Protein 8UVZ (pdb70)

Nearest PDB structures (foldseek):
  8uvz-assembly1_A  TM=1.006E+00  e=2.703E-36  Bacillus subtilis
  3jw3-assembly2_B  TM=9.598E-01  e=7.965E-25  Bacillus anthracis
  3jwc-assembly1_A  TM=9.618E-01  e=2.616E-24  Bacillus anthracis
  3e0b-assembly1_A  TM=9.623E-01  e=2.965E-24  Bacillus anthracis
  2zza-assembly2_B  TM=9.474E-01  e=9.384E-22  Moritella profunda

Solvent-accessible surface area: 8694 Å² total; per-residue (Å²): 48,8,0,0,6,11,18,4,0,55,66,57,3,20,8,74,112,74,97,98,18,24,130,3,41,49,11,84,59,30,37,121,147,37,0,49,67,46,26,0,0,0,8,94,108,22,19,83,56,66,41,188,50,41,81,128,26,98,7,0,0,22,14,119,21,73,101,74,112,22,150,55,22,54,24,15,88,49,43,153,51,0,56,98,73,3,83,46,123,136,20,8,2,0,13,0,17,19,138,10,10,67,73,2,33,90,109,0,56,64,0,26,1,1,47,0,92,84,112,35,141,33,66,117,86,2,21,156,21,84,76,75,83,18,113,99,75,54,65,121,112,4,80,123,65,174,158,7,65,55,64,0,32,22,8,27,15,53,92,162

InterPro domains:
  IPR001796 Dihydrofolate reductase domain [PF00186] (1-159)
  IPR001796 Dihydrofolate reductase domain [PS51330] (1-159)
  IPR001796 Dihydrofolate reductase domain [cd00209] (2-158)
  IPR012259 Dihydrofolate reductase [PIRSF000194] (2-161)
  IPR012259 Dihydrofolate reductase [PTHR48069] (2-160)
  IPR017925 Dihydrofolate reductase conserved site [PS00075] (13-35)
  IPR024072 Dihydrofolate reductase-like domain superfamily [G3DSA:3.40.430.10] (1-166)
  IPR024072 Dihydrofolate reductase-like domain superfamily [SSF53597] (1-160)

B-factor: mean 13.43, std 6.51, range [5.25, 53.99]

Sequence (160 aa):
MIISFIFAMDANNRRLIGKKDDNNDDLPWHHLPNDLAYFKKITSSGGHHSSIIIMGRKTFFESIGRRPLPPNNRRKKNIVVTSAPDSEEFFQQGCTVVSSSLKKDVLDICCSSGPEECCFFVIGGGAAQQLLYYTTDDLLFFPYYADRRLYYMTKIHHHEFEEGDRHFPEEFFDDEESSNNWWKLVSSEQGTTKDEKNPPYDDYYEEFLMMYYEEKKKK

Structure (mmCIF, N/CA/C/O backbone):
data_8UVZ
#
_entry.id   8UVZ
#
_cell.length_a   88.450
_cell.length_b   88.450
_cell.length_c   37.265
_cell.angle_alpha   90.000
_cell.angle_beta   90.000
_cell.angle_gamma   120.000
#
_symmetry.space_group_name_H-M   'P 61'
#
loop_
_entity.id
_entity.type
_entity.pdbx_description
1 polymer 'Dihydrofolate reductase'
2 non-polymer 'FOLIC ACID'
3 non-polymer 'NADP NICOTINAMIDE-ADENINE-DINUCLEOTIDE PHOSPHATE'
4 non-polymer 'PENTAETHYLENE GLYCOL'
5 water water
#
loop_
_atom_site.group_PDB
_atom_site.id
_atom_site.type_symbol
_atom_site.label_atom_id
_atom_site.label_alt_id
_atom_site.label_comp_id
_atom_site.label_asym_id
_atom_site.label_entity_id
_atom_site.label_seq_id
_atom_site.pdbx_PDB_ins_code
_atom_site.Cartn_x
_atom_site.Cartn_y
_atom_site.Cartn_z
_atom_site.occupancy
_atom_site.B_iso_or_equiv
_atom_site.auth_seq_id
_atom_site.auth_comp_id
_atom_site.auth_asym_id
_atom_site.auth_atom_id
_atom_site.pdbx_PDB_model_num
ATOM 1 N N . MET A 1 1 ? 16.46438 -7.25433 -5.55064 1.000 11.55436 1 MET A N 1
ATOM 2 C CA . MET A 1 1 ? 16.97012 -7.57734 -4.18741 1.000 11.14644 1 MET A CA 1
ATOM 3 C C . MET A 1 1 ? 18.29210 -6.83503 -4.06227 1.000 10.62796 1 MET A C 1
ATOM 4 O O . MET A 1 1 ? 19.04391 -6.76208 -5.05030 1.000 11.49645 1 MET A O 1
ATOM 20 N N A ILE A 1 2 ? 18.55493 -6.29928 -2.86862 0.245 10.60161 2 ILE A N 1
ATOM 21 N N B ILE A 1 2 ? 18.56624 -6.30581 -2.86647 0.755 11.05166 2 ILE A N 1
ATOM 22 C CA A ILE A 1 2 ? 19.76810 -5.54629 -2.56230 0.245 10.77006 2 ILE A CA 1
ATOM 23 C CA B ILE A 1 2 ? 19.79976 -5.57347 -2.58958 0.755 11.46226 2 ILE A CA 1
ATOM 24 C C A ILE A 1 2 ? 20.52354 -6.30093 -1.47828 0.245 9.98838 2 ILE A C 1
ATOM 25 C C B ILE A 1 2 ? 20.55284 -6.25473 -1.46851 0.755 10.88586 2 ILE A C 1
ATOM 26 O O A ILE A 1 2 ? 19.98717 -6.53199 -0.38593 0.245 9.77256 2 ILE A O 1
ATOM 27 O O B ILE A 1 2 ? 20.06380 -6.35799 -0.33624 0.755 11.63331 2 ILE A O 1
ATOM 58 N N . SER A 1 3 ? 21.76653 -6.677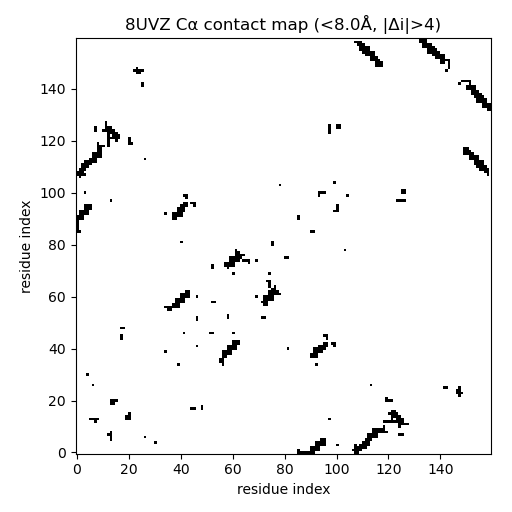29 -1.77220 1.000 9.40411 3 SER A N 1
ATOM 59 C CA . SER A 1 3 ? 22.66833 -7.22458 -0.78901 1.000 8.78297 3 SER A CA 1
ATOM 60 C C . SER A 1 3 ? 23.85771 -6.29028 -0.66917 1.000 8.21978 3 SER A C 1
ATOM 61 O O . SER A 1 3 ? 24.36686 -5.81624 -1.67343 1.000 11.12532 3 SER A O 1
ATOM 70 N N . PHE A 1 4 ? 24.28882 -6.04107 0.55250 1.000 7.31176 4 PHE A N 1
ATOM 71 C CA . PHE A 1 4 ? 25.54519 -5.31842 0.76841 1.000 7.00382 4 PHE A CA 1
ATOM 72 C C . PHE A 1 4 ? 26.67608 -6.30607 0.94704 1.000 6.81432 4 PHE A C 1
ATOM 73 O O . PHE A 1 4 ? 26.49521 -7.34180 1.58723 1.000 7.60652 4 PHE A O 1
ATOM 90 N N . ILE A 1 5 ? 27.86243 -5.95318 0.45875 1.000 6.42217 5 ILE A N 1
ATOM 91 C CA . ILE A 1 5 ? 29.08345 -6.66563 0.81578 1.000 6.46954 5 ILE A CA 1
ATOM 92 C C . ILE A 1 5 ? 30.10350 -5.61231 1.20013 1.000 6.47218 5 ILE A C 1
ATOM 93 O O . ILE A 1 5 ? 30.17907 -4.55420 0.55846 1.000 7.28279 5 ILE A O 1
ATOM 109 N N . PHE A 1 6 ? 30.84224 -5.88227 2.26823 1.000 6.22741 6 PHE A N 1
ATOM 110 C CA . PHE A 1 6 ? 31.78416 -4.93175 2.83515 1.000 6.46164 6 PHE A CA 1
ATOM 111 C C . PHE A 1 6 ? 32.66710 -5.66383 3.82334 1.000 6.25899 6 PHE A C 1
ATOM 112 O O . PHE A 1 6 ? 32.29520 -6.70947 4.35911 1.000 6.76168 6 PHE A O 1
ATOM 129 N N . ALA A 1 7 ? 33.83198 -5.06593 4.08437 1.000 6.39058 7 ALA A N 1
ATOM 130 C CA . ALA A 1 7 ? 34.72426 -5.47068 5.14594 1.000 6.53534 7 ALA A CA 1
ATOM 131 C C . ALA A 1 7 ? 34.92622 -4.28606 6.06618 1.000 6.09056 7 ALA A C 1
ATOM 132 O O . ALA A 1 7 ? 35.21628 -3.18001 5.59558 1.000 6.82484 7 ALA A O 1
ATOM 139 N N . MET A 1 8 ? 34.77426 -4.48939 7.37112 1.000 6.46428 8 MET A N 1
ATOM 140 C CA . MET A 1 8 ? 34.95764 -3.39494 8.31345 1.000 6.51955 8 MET A CA 1
ATOM 141 C C . MET A 1 8 ? 35.72228 -3.89218 9.52597 1.000 6.63009 8 MET A C 1
ATOM 142 O O . MET A 1 8 ? 35.69296 -5.07563 9.86295 1.000 7.26437 8 MET A O 1
ATOM 156 N N . ASP A 1 9 ? 36.37988 -2.95467 10.18872 1.000 6.38796 9 ASP A N 1
ATOM 157 C CA . ASP A 1 9 ? 37.10248 -3.26156 11.40609 1.000 6.90381 9 ASP A CA 1
ATOM 158 C C . ASP A 1 9 ? 36.21515 -3.12352 12.63052 1.000 7.50915 9 ASP A C 1
ATOM 159 O O . ASP A 1 9 ? 34.99358 -2.96104 12.54176 1.000 8.00656 9 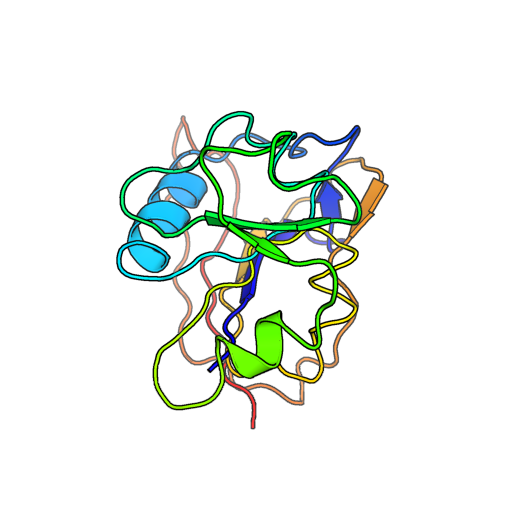ASP A O 1
ATOM 168 N N . ALA A 1 10 ? 36.81323 -3.22083 13.81582 1.000 8.24871 10 ALA A N 1
ATOM 169 C CA . ALA A 1 10 ? 36.04818 -3.22631 15.07236 1.000 9.49097 10 ALA A CA 1
ATOM 170 C C . ALA A 1 10 ? 35.36237 -1.90528 15.34199 1.000 9.84627 10 ALA A C 1
ATOM 171 O O . ALA A 1 10 ? 34.40892 -1.85764 16.13141 1.000 11.38327 10 ALA A O 1
ATOM 178 N N A ASN A 1 11 ? 35.86329 -0.82362 14.77000 0.562 9.57781 11 ASN A N 1
ATOM 179 N N B ASN A 1 11 ? 35.77006 -0.84622 14.63060 0.438 10.38843 11 ASN A N 1
ATOM 180 C CA A ASN A 1 11 ? 35.25806 0.48820 14.87530 0.562 10.26210 11 ASN A CA 1
ATOM 181 C CA B ASN A 1 11 ? 35.15712 0.47489 14.67745 0.438 10.32263 11 ASN A CA 1
ATOM 182 C C A ASN A 1 11 ? 34.50117 0.86358 13.60946 0.562 9.55938 11 ASN A C 1
ATOM 183 C C B ASN A 1 11 ? 34.22345 0.75150 13.50581 0.438 9.29620 11 ASN A C 1
ATOM 184 O O A ASN A 1 11 ? 34.29094 2.05357 13.34772 0.562 10.15419 11 ASN A O 1
ATOM 185 O O B ASN A 1 11 ? 33.77468 1.89938 13.32851 0.438 9.62518 11 ASN A O 1
ATOM 206 N N A ARG A 1 12 ? 34.07676 -0.13743 12.83380 0.562 8.33030 12 ARG A N 1
ATOM 207 N N B ARG A 1 12 ? 33.92603 -0.25882 12.69698 0.438 8.88300 12 ARG A N 1
ATOM 208 C CA A ARG A 1 12 ? 33.26133 0.05552 11.63763 0.562 8.19871 12 ARG A CA 1
ATOM 209 C CA B ARG A 1 12 ? 33.19737 -0.09428 11.44638 0.438 8.87246 12 ARG A CA 1
ATOM 210 C C A ARG A 1 12 ? 34.01205 0.75188 10.50981 0.562 7.72233 12 ARG A C 1
ATOM 211 C C B ARG A 1 12 ? 34.02370 0.64706 10.39597 0.438 7.75391 12 ARG A C 1
ATOM 212 O O A ARG A 1 12 ? 33.39624 1.23027 9.54790 0.562 7.69337 12 ARG A O 1
ATOM 213 O O B ARG A 1 12 ? 33.46255 1.08757 9.37694 0.438 8.03552 12 ARG A O 1
ATOM 254 N N . LEU A 1 13 ? 35.34107 0.78732 10.59216 1.000 7.27490 13 LEU A N 1
ATOM 255 C CA . LEU A 1 13 ? 36.12298 1.47553 9.57356 1.000 6.95645 13 LEU A CA 1
ATOM 256 C C . LEU A 1 13 ? 36.13091 0.67929 8.27950 1.000 6.71168 13 LEU A C 1
ATOM 257 O O . LEU A 1 13 ? 36.35661 -0.53839 8.29335 1.000 6.69062 13 LEU A O 1
ATOM 274 N N . ILE A 1 14 ? 35.95521 1.38959 7.16845 1.000 6.32478 14 ILE A N 1
ATOM 275 C CA . ILE A 1 14 ? 36.04067 0.80616 5.83896 1.000 6.15898 14 ILE A CA 1
ATOM 276 C C . ILE A 1 14 ? 37.07107 1.46647 4.94787 1.000 5.96949 14 ILE A C 1
ATOM 277 O O . ILE A 1 14 ? 37.42414 0.86881 3.92778 1.000 6.59060 14 ILE A O 1
ATOM 293 N N . GLY A 1 15 ? 37.54327 2.68117 5.24029 1.000 6.45374 15 GLY A N 1
ATOM 294 C CA . GLY A 1 15 ? 38.39050 3.37352 4.29757 1.000 6.59323 15 GLY A CA 1
ATOM 295 C C . GLY A 1 15 ? 39.25395 4.42585 4.95356 1.000 6.30638 15 GLY A C 1
ATOM 296 O O . GLY A 1 15 ? 38.95552 4.91206 6.04173 1.000 6.65640 15 GLY A O 1
ATOM 300 N N A LYS A 1 16 ? 40.31202 4.78682 4.22886 0.460 6.72747 16 LYS A N 1
ATOM 301 N N B LYS A 1 16 ? 40.32822 4.78395 4.25316 0.540 6.48797 16 LYS A N 1
ATOM 302 C CA A LYS A 1 16 ? 41.25410 5.83323 4.59370 0.460 7.64864 16 LYS A CA 1
ATOM 303 C CA B LYS A 1 16 ? 41.21731 5.87136 4.64468 0.540 7.06171 16 LYS A CA 1
ATOM 304 C C A LYS A 1 16 ? 41.80559 6.39506 3.28647 0.460 8.86721 16 LYS A C 1
ATOM 305 C C B LYS A 1 16 ? 41.83744 6.45218 3.37872 0.540 6.80643 16 LYS A C 1
ATOM 306 O O A LYS A 1 16 ? 42.23878 5.63043 2.41905 0.460 9.34619 16 LYS A O 1
ATOM 307 O O B LYS A 1 16 ? 42.43480 5.72563 2.57748 0.540 6.77484 16 LYS A O 1
ATOM 344 N N A ASP A 1 17 ? 41.80470 7.72165 3.14376 0.460 10.15683 17 ASP A N 1
ATOM 345 N N B ASP A 1 17 ? 41.70777 7.76162 3.19130 0.540 7.44861 17 ASP A N 1
ATOM 346 C CA A ASP A 1 17 ? 42.44586 8.36999 1.99174 0.460 11.68859 17 ASP A CA 1
ATOM 347 C CA B ASP A 1 17 ? 42.34698 8.41697 2.05198 0.540 9.19618 17 ASP A CA 1
ATOM 348 C C A ASP A 1 17 ? 41.95764 7.79837 0.66576 0.460 9.97523 17 ASP A C 1
ATOM 349 C C B ASP A 1 17 ? 41.94267 7.72945 0.75301 0.540 8.31189 17 ASP A C 1
ATOM 350 O O A ASP A 1 17 ? 42.71122 7.72082 -0.30561 0.460 10.75426 17 ASP A O 1
ATOM 351 O O B ASP A 1 17 ? 42.76992 7.43241 -0.11079 0.540 9.89362 17 ASP A O 1
ATOM 368 N N A ASN A 1 18 ? 40.68628 7.41222 0.60944 0.460 8.20135 18 ASN A N 1
ATOM 369 N N B ASN A 1 18 ? 40.64157 7.47422 0.63282 0.540 7.86182 18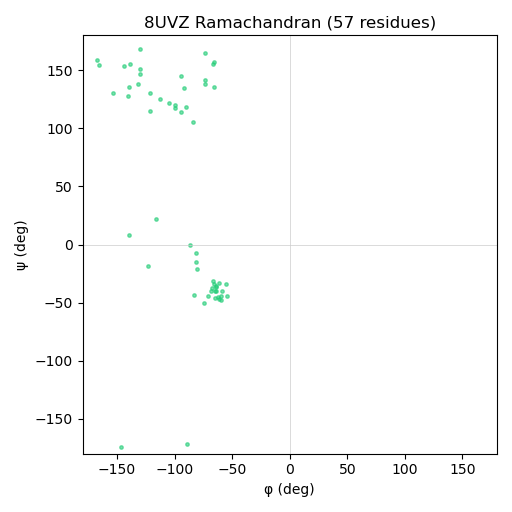 ASN A N 1
ATOM 370 C CA A ASN A 1 18 ? 40.09260 6.76069 -0.55548 0.460 8.58558 18 ASN A CA 1
ATOM 371 C CA B ASN A 1 18 ? 40.03595 6.91098 -0.56728 0.540 8.25398 18 ASN A CA 1
ATOM 372 C C A ASN A 1 18 ? 40.77126 5.43166 -0.90884 0.460 7.66971 18 ASN A C 1
ATOM 373 C C B ASN A 1 18 ? 40.58550 5.53612 -0.92018 0.540 7.94077 18 ASN A C 1
ATOM 374 O O A ASN A 1 18 ? 40.57059 4.93030 -2.01621 0.460 9.31724 18 ASN A O 1
ATOM 375 O O B ASN A 1 18 ? 40.65089 5.16842 -2.08826 0.540 9.09879 18 ASN A O 1
ATOM 396 N N A ASP A 1 19 ? 41.52582 4.83514 0.02378 0.460 7.21699 19 ASP A N 1
ATOM 397 N N B ASP A 1 19 ? 40.86398 4.73405 0.09260 0.540 7.00909 19 ASP A N 1
ATOM 398 C CA A ASP A 1 19 ? 42.06442 3.48065 -0.03995 0.460 7.17488 19 ASP A CA 1
ATOM 399 C CA B ASP A 1 19 ? 41.53971 3.45598 -0.11586 0.540 7.07225 19 ASP A CA 1
ATOM 400 C C A ASP A 1 19 ? 41.32013 2.61622 0.99215 0.460 7.46439 19 ASP A C 1
ATOM 401 C C B ASP A 1 19 ? 41.19757 2.55638 1.06498 0.540 6.23268 19 ASP A C 1
ATOM 402 O O A ASP A 1 19 ? 40.57003 3.11426 1.83718 0.460 7.18015 19 ASP A O 1
ATOM 403 O O B ASP A 1 19 ? 40.65520 2.98722 2.09080 0.540 6.35110 19 ASP A O 1
ATOM 420 N N . LEU A 1 20 ? 41.53530 1.29425 0.90641 1.000 6.82221 20 LEU A N 1
ATOM 421 C CA . LEU A 1 20 ? 41.28000 0.37081 1.99456 1.000 6.65641 20 LEU A CA 1
ATOM 422 C C . LEU A 1 20 ? 42.34097 0.55977 3.08152 1.000 6.66431 20 LEU A C 1
ATOM 423 O O . LEU A 1 20 ? 43.48704 0.89558 2.78422 1.000 8.00656 20 LEU A O 1
ATOM 440 N N . PRO A 1 21 ? 42.01770 0.28775 4.34826 1.000 6.45376 21 PRO A N 1
ATOM 441 C CA . PRO A 1 21 ? 43.00356 0.50877 5.41706 1.000 6.65378 21 PRO A CA 1
ATOM 442 C C . PRO A 1 21 ? 43.94673 -0.65678 5.66242 1.000 6.96171 21 PRO A C 1
ATOM 443 O O . PRO A 1 21 ? 44.78909 -0.56984 6.56214 1.000 8.43293 21 PRO A O 1
ATOM 454 N N . TRP A 1 22 ? 43.80495 -1.74633 4.92105 1.000 6.79853 22 TRP A N 1
ATOM 455 C CA . TRP A 1 22 ? 44.50881 -2.98431 5.16486 1.000 6.99857 22 TRP A CA 1
ATOM 456 C C . TRP A 1 22 ? 44.68596 -3.71439 3.84813 1.000 7.79340 22 TRP A C 1
ATOM 457 O O . TRP A 1 22 ? 44.17045 -3.29226 2.81115 1.000 9.24617 22 TRP A O 1
ATOM 478 N N A HIS A 1 23 ? 45.39875 -4.83577 3.86864 0.613 9.05933 23 HIS A N 1
ATOM 479 N N B HIS A 1 23 ? 45.38866 -4.84549 3.95485 0.387 7.98552 23 HIS A N 1
ATOM 480 C CA A HIS A 1 23 ? 45.42381 -5.74271 2.72277 0.613 10.68056 23 HIS A CA 1
ATOM 481 C CA B HIS A 1 23 ? 45.59118 -5.84352 2.91881 0.387 9.24354 23 HIS A CA 1
ATOM 482 C C A HIS A 1 23 ? 45.09794 -7.14606 3.23019 0.613 10.29633 23 HIS A C 1
ATOM 483 C C B HIS A 1 23 ? 44.99017 -7.14569 3.42524 0.387 8.18290 23 HIS A C 1
ATOM 484 O O A HIS A 1 23 ? 45.80398 -7.69205 4.08147 0.613 12.65975 23 HIS A O 1
ATOM 485 O O B HIS A 1 23 ? 45.42925 -7.66807 4.45925 0.387 8.76719 23 HIS A O 1
ATOM 512 N N . LEU A 1 24 ? 44.01369 -7.69751 2.71023 1.000 8.10396 24 LEU A N 1
ATOM 513 C CA . LEU A 1 24 ? 43.40841 -8.94540 3.16530 1.000 8.30396 24 LEU A CA 1
ATOM 514 C C . LEU A 1 24 ? 43.00554 -9.73976 1.92543 1.000 8.10395 24 LEU A C 1
ATOM 515 O O . LEU A 1 24 ? 41.83239 -9.77150 1.53194 1.000 8.05394 24 LEU A O 1
ATOM 532 N N . PRO A 1 25 ? 43.97541 -10.37468 1.26259 1.000 8.70666 25 PRO A N 1
ATOM 533 C CA . PRO A 1 25 ? 43.69453 -10.97040 -0.04928 1.000 9.61201 25 PRO A CA 1
ATOM 534 C C . PRO A 1 25 ? 42.63151 -12.05026 -0.02127 1.000 8.62771 25 PRO A C 1
ATOM 535 O O . PRO A 1 25 ? 41.89089 -12.18213 -1.00260 1.000 9.08827 25 PRO A O 1
ATOM 546 N N . ASN A 1 26 ? 42.52685 -12.83146 1.04508 1.000 8.81982 26 ASN A N 1
ATOM 547 C CA . ASN A 1 26 ? 41.48966 -13.85747 1.07349 1.000 8.74350 26 ASN A CA 1
ATOM 548 C C . ASN A 1 26 ? 40.09308 -13.23985 1.11609 1.000 7.93288 26 ASN A C 1
ATOM 549 O O . ASN A 1 26 ? 39.13872 -13.81891 0.60409 1.000 8.73033 26 ASN A O 1
ATOM 560 N N . ASP A 1 27 ? 39.96563 -12.06289 1.73863 1.000 7.76443 27 ASP A N 1
ATOM 561 C CA . ASP A 1 27 ? 38.69130 -11.33888 1.72359 1.000 7.40123 27 ASP A CA 1
ATOM 562 C C . ASP A 1 27 ? 38.37183 -10.81799 0.32567 1.000 7.06436 27 ASP A C 1
ATOM 563 O O . ASP A 1 27 ? 37.21958 -10.88834 -0.11156 1.000 7.53019 27 ASP A O 1
ATOM 572 N N . LEU A 1 28 ? 39.35888 -10.30776 -0.41131 1.000 7.20910 28 LEU A N 1
ATOM 573 C CA . LEU A 1 28 ? 39.06952 -9.90985 -1.78151 1.000 7.86446 28 LEU A CA 1
ATOM 574 C C . LEU A 1 28 ? 38.67838 -11.11489 -2.64094 1.000 7.46177 28 LEU A C 1
ATOM 575 O O . LEU A 1 28 ? 37.81440 -10.99729 -3.50914 1.000 7.55125 28 LEU A O 1
ATOM 591 N N . ALA A 1 29 ? 39.29768 -12.27506 -2.39567 1.000 7.75917 29 ALA A N 1
ATOM 592 C CA . ALA A 1 29 ? 38.90956 -13.47918 -3.12811 1.000 8.12763 29 ALA A CA 1
ATOM 593 C C . ALA A 1 29 ? 37.47013 -13.87048 -2.80413 1.000 7.54862 29 ALA A C 1
ATOM 594 O O . ALA A 1 29 ? 36.71376 -14.30594 -3.67569 1.000 8.12763 29 ALA A O 1
ATOM 601 N N . TYR A 1 30 ? 37.09107 -13.73794 -1.53798 1.000 7.65389 30 TYR A N 1
ATOM 602 C CA . TYR A 1 30 ? 35.71402 -13.96807 -1.11141 1.000 7.58020 30 TYR A CA 1
ATOM 603 C C . TYR A 1 30 ? 34.76501 -13.00205 -1.80859 1.000 7.04330 30 TYR A C 1
ATOM 604 O O . TYR A 1 30 ? 33.72877 -13.40398 -2.33056 1.000 7.57756 30 TYR A O 1
ATOM 622 N N . PHE A 1 31 ? 35.11777 -11.71452 -1.82974 1.000 7.02487 31 PHE A N 1
ATOM 623 C CA . PHE A 1 31 ? 34.31670 -10.73308 -2.53393 1.000 6.89328 31 PHE A CA 1
ATOM 624 C C . PHE A 1 31 ? 34.09497 -11.13586 -3.98664 1.000 6.67747 31 PHE A C 1
ATOM 625 O O . PHE A 1 31 ? 32.97635 -11.04813 -4.49572 1.000 7.04855 31 PHE A O 1
ATOM 642 N N . LYS A 1 32 ? 35.14093 -11.59257 -4.66169 1.000 7.14331 32 LYS A N 1
ATOM 643 C CA . LYS A 1 32 ? 34.99720 -12.02156 -6.04463 1.000 7.64863 32 LYS A CA 1
ATOM 644 C C . LYS A 1 32 ? 34.02767 -13.20603 -6.14169 1.000 7.80392 32 LYS A C 1
ATOM 645 O O . LYS A 1 32 ? 33.15140 -13.24145 -7.01768 1.000 8.76454 32 LYS A O 1
ATOM 664 N N . LYS A 1 33 ? 34.17717 -14.18548 -5.25522 1.000 7.91446 33 LYS A N 1
ATOM 665 C CA . LYS A 1 33 ? 33.31060 -15.36561 -5.27382 1.000 9.43043 33 LYS A CA 1
ATOM 666 C C . LYS A 1 33 ? 31.85587 -14.98362 -5.08920 1.000 8.56453 33 LYS A C 1
ATOM 667 O O . LYS A 1 33 ? 30.97883 -15.54276 -5.75833 1.000 9.76730 33 LYS A O 1
ATOM 686 N N . ILE A 1 34 ? 31.57000 -14.09583 -4.14058 1.000 7.87498 34 ILE A N 1
ATOM 687 C CA . ILE A 1 34 ? 30.19726 -13.73566 -3.82213 1.000 8.02236 34 ILE A CA 1
ATOM 688 C C . ILE A 1 34 ? 29.57770 -12.89693 -4.93311 1.000 7.62232 34 ILE A C 1
ATOM 689 O O . ILE A 1 34 ? 28.40364 -13.07417 -5.28554 1.000 8.51978 34 ILE A O 1
ATOM 705 N N . THR A 1 35 ? 30.31840 -11.92073 -5.45506 1.000 7.28016 35 THR A N 1
ATOM 706 C CA . THR A 1 35 ? 29.73487 -10.95697 -6.36742 1.000 6.89592 35 THR A CA 1
ATOM 707 C C . THR A 1 35 ? 29.73247 -11.39875 -7.83249 1.000 7.99343 35 THR A C 1
ATOM 708 O O . THR A 1 35 ? 28.96584 -10.85233 -8.61883 1.000 8.15395 35 THR A O 1
ATOM 719 N N A SER A 1 36 ? 30.47874 -12.45895 -8.16857 0.503 9.19091 36 SER A N 1
ATOM 720 N N B SER A 1 36 ? 30.67921 -12.23741 -8.25074 0.497 9.45672 36 SER A N 1
ATOM 721 C CA A SER A 1 36 ? 30.39944 -13.06557 -9.49662 0.503 9.50149 36 SER A CA 1
ATOM 722 C CA B SER A 1 36 ? 30.84260 -12.47410 -9.68225 0.497 8.36978 36 SER A CA 1
ATOM 723 C C A SER A 1 36 ? 28.95997 -13.40959 -9.84750 0.503 9.54887 36 SER A C 1
ATOM 724 C C B SER A 1 36 ? 29.52956 -12.95024 -10.28498 0.497 8.70666 36 SER A C 1
ATOM 725 O O A SER A 1 36 ? 28.23145 -13.99464 -9.04068 0.503 10.24104 36 SER A O 1
ATOM 726 O O B SER A 1 36 ? 28.77669 -13.70938 -9.66635 0.497 8.66717 36 SER A O 1
ATOM 741 N N A GLY A 1 37 ? 28.56647 -13.06423 -11.06571 0.503 9.33568 37 GLY A N 1
ATOM 742 N N B GLY A 1 37 ? 29.25179 -12.48899 -11.49813 0.497 8.71454 37 GLY A N 1
ATOM 743 C CA A GLY A 1 37 ? 27.23087 -13.31145 -11.54979 0.503 10.06996 37 GLY A CA 1
ATOM 744 C CA B GLY A 1 37 ? 28.02585 -12.83248 -12.17336 0.497 9.98049 37 GLY A CA 1
ATOM 745 C C A GLY A 1 37 ? 26.24454 -12.21184 -11.29578 0.503 8.93827 37 GLY A C 1
ATOM 746 C C B GLY A 1 37 ? 26.85588 -11.94392 -11.83230 0.497 11.58858 37 GLY A C 1
ATOM 747 O O A GLY A 1 37 ? 25.08466 -12.35087 -11.69602 0.503 10.45948 37 GLY A O 1
ATOM 748 O O B GLY A 1 37 ? 25.76016 -12.14846 -12.37793 0.497 14.44680 37 GLY A O 1
ATOM 755 N N A HIS A 1 38 ? 26.66072 -11.11886 -10.64905 0.503 7.96972 38 HIS A N 1
ATOM 756 N N B HIS A 1 38 ? 27.04251 -10.96769 -10.95340 0.497 11.32802 38 HIS A N 1
ATOM 757 C CA A HIS A 1 38 ? 25.74559 -10.08343 -10.20902 0.503 7.60389 38 HIS A CA 1
ATOM 758 C CA B HIS A 1 38 ? 25.95760 -10.10318 -10.53150 0.497 10.09104 38 HIS A CA 1
ATOM 759 C C A HIS A 1 38 ? 26.20294 -8.72600 -10.68027 0.503 7.75917 38 HIS A C 1
ATOM 760 C C B HIS A 1 38 ? 26.25319 -8.67677 -10.95121 0.497 9.21462 38 HIS A C 1
ATOM 761 O O A HIS A 1 38 ? 27.39694 -8.45122 -10.76753 0.503 9.76730 38 HIS A O 1
ATOM 762 O O B HIS A 1 38 ? 27.38001 -8.31679 -11.28920 0.497 12.64396 38 HIS A O 1
ATOM 789 N N A SER A 1 39 ? 25.23240 -7.84330 -10.89982 0.503 7.21964 39 SER A N 1
ATOM 790 N N B SER A 1 39 ? 25.22493 -7.83902 -10.89734 0.497 8.54085 39 SER A N 1
ATOM 791 C CA A SER A 1 39 ? 25.54749 -6.42720 -11.00320 0.503 7.87234 39 SER A CA 1
ATOM 792 C CA B SER A 1 39 ? 25.43733 -6.39995 -10.91824 0.497 9.40411 39 SER A CA 1
ATOM 793 C C A SER A 1 39 ? 26.05123 -5.93752 -9.65313 0.503 8.00131 39 SER A C 1
ATOM 794 C C B SER A 1 39 ? 26.07275 -5.96535 -9.60806 0.497 8.28030 39 SER A C 1
ATOM 795 O O A SER A 1 39 ? 25.53092 -6.31867 -8.59899 0.503 8.33818 39 SER A O 1
ATOM 796 O O B SER A 1 39 ? 25.64559 -6.38986 -8.53187 0.497 9.68571 39 SER A O 1
ATOM 811 N N . ILE A 1 40 ? 27.07670 -5.08960 -9.70341 1.000 8.03025 40 ILE A N 1
ATOM 812 C CA . ILE A 1 40 ? 27.67805 -4.45909 -8.54369 1.000 7.85654 40 ILE A CA 1
ATOM 813 C C . ILE A 1 40 ? 27.43404 -2.95246 -8.67813 1.000 7.69074 40 ILE A C 1
ATOM 814 O O . ILE A 1 40 ? 27.61936 -2.36835 -9.75078 1.000 10.05415 40 ILE A O 1
ATOM 831 N N A ILE A 1 41 ? 27.04694 -2.33837 -7.57315 0.392 6.78801 41 ILE A N 1
ATOM 832 N N B ILE A 1 41 ? 26.97502 -2.35731 -7.57629 0.608 7.14595 41 ILE A N 1
ATOM 833 C CA A ILE A 1 41 ? 26.61699 -0.95239 -7.54898 0.392 6.37216 41 ILE A CA 1
ATOM 834 C CA B ILE A 1 41 ? 26.58767 -0.95843 -7.50034 0.608 7.46703 41 ILE A CA 1
ATOM 835 C C A ILE A 1 41 ? 27.52498 -0.20151 -6.59126 0.392 5.61156 41 ILE A C 1
ATOM 836 C C B ILE A 1 41 ? 27.57931 -0.23785 -6.59794 0.608 6.34322 41 ILE A C 1
ATOM 837 O O A ILE A 1 41 ? 27.66506 -0.60235 -5.43162 0.392 6.86168 41 ILE A O 1
ATOM 838 O O B ILE A 1 41 ? 27.81296 -0.68927 -5.47096 0.608 6.47217 41 ILE A O 1
ATOM 869 N N . MET A 1 42 ? 28.13903 0.87299 -7.06669 1.000 5.95368 42 MET A N 1
ATOM 870 C CA . MET A 1 42 ? 29.14739 1.56332 -6.27562 1.000 5.95632 42 MET A CA 1
ATOM 871 C C . MET A 1 42 ? 29.05253 3.06463 -6.49870 1.000 5.83263 42 MET A C 1
ATOM 872 O O . MET A 1 42 ? 28.65767 3.53985 -7.56110 1.000 6.35373 42 MET A O 1
ATOM 886 N N . GLY A 1 43 ? 29.50473 3.80569 -5.49074 1.000 5.85631 43 GLY A N 1
ATOM 887 C CA . GLY A 1 43 ? 29.71312 5.21764 -5.65856 1.000 6.19582 43 GLY A CA 1
ATOM 888 C C . GLY A 1 43 ? 30.95202 5.49945 -6.50601 1.000 5.94316 43 GLY A C 1
ATOM 889 O O . GLY A 1 43 ? 31.81159 4.66305 -6.72952 1.000 6.04054 43 GLY A O 1
ATOM 893 N N . ARG A 1 44 ? 31.03779 6.74561 -6.96036 1.000 6.39585 44 ARG A N 1
ATOM 894 C CA . ARG A 1 44 ? 32.08953 7.13628 -7.88398 1.000 6.55639 44 ARG A CA 1
ATOM 895 C C . ARG A 1 44 ? 33.46217 7.02713 -7.23417 1.000 6.32742 44 ARG A C 1
ATOM 896 O O . ARG A 1 44 ? 34.43141 6.62511 -7.87838 1.000 6.55113 44 ARG A O 1
ATOM 917 N N . LYS A 1 45 ? 33.57268 7.42455 -5.94807 1.000 6.56165 45 LYS A N 1
ATOM 918 C CA . LYS A 1 45 ? 34.87270 7.35792 -5.29558 1.000 6.66957 45 LYS A CA 1
ATOM 919 C C . LYS A 1 45 ? 35.30953 5.90246 -5.10962 1.000 6.30110 45 LYS A C 1
ATOM 920 O O . LYS A 1 45 ? 36.48857 5.58872 -5.27114 1.000 7.14594 45 LYS A O 1
ATOM 939 N N . THR A 1 46 ? 34.36082 5.01287 -4.80756 1.000 6.12740 46 THR A N 1
ATOM 940 C CA . THR A 1 46 ? 34.70294 3.59470 -4.73079 1.000 5.96949 46 THR A CA 1
ATOM 941 C C . THR A 1 46 ? 35.17424 3.08057 -6.09019 1.000 5.91421 46 THR A C 1
ATOM 942 O O . THR A 1 46 ? 36.17457 2.35881 -6.15348 1.000 6.06949 46 THR A O 1
ATOM 953 N N A PHE A 1 47 ? 34.48976 3.43917 -7.18071 0.932 5.77736 47 PHE A N 1
ATOM 954 N N B PHE A 1 47 ? 34.50778 3.45850 -7.18176 0.068 6.03265 47 PHE A N 1
ATOM 955 C CA A PHE A 1 47 ? 34.99351 3.02849 -8.48968 0.932 6.02738 47 PHE A CA 1
ATOM 956 C CA B PHE A 1 47 ? 34.99950 3.01140 -8.48039 0.068 6.36163 47 PHE A CA 1
ATOM 957 C C A PHE A 1 47 ? 36.44496 3.47480 -8.65864 0.932 6.05107 47 PHE A C 1
ATOM 958 C C B PHE A 1 47 ? 36.42901 3.48742 -8.71753 0.068 6.41953 47 PHE A C 1
ATOM 959 O O A PHE A 1 47 ? 37.30884 2.69782 -9.06667 0.932 6.51428 47 PHE A O 1
ATOM 960 O O B PHE A 1 47 ? 37.26889 2.72947 -9.21574 0.068 6.37479 47 PHE A O 1
ATOM 993 N N . GLU A 1 48 ? 36.72313 4.74315 -8.37399 1.000 6.43533 48 GLU A N 1
ATOM 994 C CA . GLU A 1 48 ? 38.08002 5.24887 -8.56837 1.000 7.06698 48 GLU A CA 1
ATOM 995 C C . GLU A 1 48 ? 39.07244 4.56351 -7.64122 1.000 6.96434 48 GLU A C 1
ATOM 996 O O . GLU A 1 48 ? 40.23845 4.35265 -8.00832 1.000 7.85918 48 GLU A O 1
ATOM 1009 N N . SER A 1 49 ? 38.63554 4.17367 -6.44515 1.000 6.95381 49 SER A N 1
ATOM 1010 C CA . SER A 1 49 ? 39.52241 3.46677 -5.53074 1.000 7.49072 49 SER A CA 1
ATOM 1011 C C . SER A 1 49 ? 39.90584 2.10013 -6.07920 1.000 7.24332 49 SER A C 1
ATOM 1012 O O . SER A 1 49 ? 40.99593 1.58771 -5.80399 1.000 8.81192 49 SER A O 1
ATOM 1020 N N . ILE A 1 50 ? 38.98171 1.47247 -6.79888 1.000 6.58535 50 ILE A N 1
ATOM 1021 C CA . ILE A 1 50 ? 39.23020 0.19764 -7.44200 1.000 6.84853 50 ILE A CA 1
ATOM 1022 C C . ILE A 1 50 ? 40.12383 0.41660 -8.66177 1.000 7.16174 50 ILE A C 1
ATOM 1023 O O . ILE A 1 50 ? 41.15140 -0.25432 -8.82007 1.000 8.25133 50 ILE A O 1
ATOM 1039 N N . GLY A 1 51 ? 39.74806 1.36397 -9.52362 1.000 6.99855 51 GLY A N 1
ATOM 1040 C CA . GLY A 1 51 ? 40.59395 1.88210 -10.56299 1.000 7.25384 51 GLY A CA 1
ATOM 1041 C C . GLY A 1 51 ? 40.21832 1.46261 -11.96545 1.000 7.18019 51 GLY A C 1
ATOM 1042 O O . GLY A 1 51 ? 40.47387 2.20413 -12.91672 1.000 8.08288 51 GLY A O 1
ATOM 1046 N N A ARG A 1 52 ? 39.68941 0.26251 -12.10896 0.558 7.61968 52 ARG A N 1
ATOM 1047 N N B ARG A 1 52 ? 39.58099 0.29632 -12.11081 0.442 7.59599 52 ARG A N 1
ATOM 1048 C CA A ARG A 1 52 ? 39.22106 -0.28256 -13.36724 0.558 8.54347 52 ARG A CA 1
ATOM 1049 C CA B ARG A 1 52 ? 39.31257 -0.39788 -13.37209 0.442 8.06183 52 ARG A CA 1
ATOM 1050 C C A ARG A 1 52 ? 37.99432 -1.12383 -13.05479 0.558 8.19607 52 ARG A C 1
ATOM 1051 C C B ARG A 1 52 ? 38.08473 -1.26630 -13.11198 0.442 7.93024 52 ARG A C 1
ATOM 1052 O O A ARG A 1 52 ? 37.83929 -1.61585 -11.93220 0.558 8.52242 52 ARG A O 1
ATOM 1053 O O B ARG A 1 52 ? 38.01174 -1.90161 -12.05328 0.442 7.71443 52 ARG A O 1
ATOM 1094 N N . PRO A 1 53 ? 37.11364 -1.31586 -14.03017 1.000 8.00657 53 PRO A N 1
ATOM 1095 C CA . PRO A 1 53 ? 35.93131 -2.15236 -13.78552 1.000 8.02236 53 PRO A CA 1
ATOM 1096 C C . PRO A 1 53 ? 36.32859 -3.58163 -13.42501 1.000 8.10395 53 PRO A C 1
ATOM 1097 O O . PRO A 1 53 ? 37.29193 -4.14841 -13.95482 1.000 8.77771 53 PRO A O 1
ATOM 1108 N N . LEU A 1 54 ? 35.54445 -4.16683 -12.54712 1.000 8.27765 54 LEU A N 1
ATOM 1109 C CA . LEU A 1 54 ? 35.78170 -5.55473 -12.15385 1.000 8.63033 54 LEU A CA 1
ATOM 1110 C C . LEU A 1 54 ? 35.20423 -6.50528 -13.19758 1.000 8.54349 54 LEU A C 1
ATOM 1111 O O . LEU A 1 54 ? 34.07726 -6.30632 -13.67518 1.000 9.02247 54 LEU A O 1
ATOM 1127 N N A PRO A 1 55 ? 35.93769 -7.56767 -13.53284 0.548 8.77247 55 PRO A N 1
ATOM 1128 N N B PRO A 1 55 ? 35.96984 -7.51580 -13.60827 0.452 11.30960 55 PRO A N 1
ATOM 1129 C CA A PRO A 1 55 ? 35.50758 -8.46022 -14.61722 0.548 9.65676 55 PRO A CA 1
ATOM 1130 C CA B PRO A 1 55 ? 35.57032 -8.31928 -14.76113 0.452 12.74397 55 PRO A CA 1
ATOM 1131 C C A PRO A 1 55 ? 34.30268 -9.29604 -14.21404 0.548 8.65930 55 PRO A C 1
ATOM 1132 C C B PRO A 1 55 ? 34.35430 -9.16907 -14.46687 0.452 11.70439 55 PRO A C 1
ATOM 1133 O O A PRO A 1 55 ? 34.09945 -9.58950 -13.03595 0.548 8.61454 55 PRO A O 1
ATOM 1134 O O B PRO A 1 55 ? 34.11564 -9.59490 -13.33429 0.452 10.70164 55 PRO A O 1
ATOM 1155 N N A ASN A 1 56 ? 33.52356 -9.72031 -15.22341 0.548 10.65950 56 ASN A N 1
ATOM 1156 N N B ASN A 1 56 ? 33.61678 -9.45366 -15.53724 0.452 14.03623 56 ASN A N 1
ATOM 1157 C CA A ASN A 1 56 ? 32.43103 -10.68612 -15.04535 0.548 11.82018 56 ASN A CA 1
ATOM 1158 C CA B ASN A 1 56 ? 32.54538 -10.43169 -15.56102 0.452 15.57852 56 ASN A CA 1
ATOM 1159 C C A ASN A 1 56 ? 31.30552 -10.17368 -14.15222 0.548 12.54658 56 ASN A C 1
ATOM 1160 C C B ASN A 1 56 ? 31.35564 -10.04889 -14.70591 0.452 14.03887 56 ASN A C 1
ATOM 1161 O O A ASN A 1 56 ? 30.52905 -10.96324 -13.58599 0.548 15.33901 56 ASN A O 1
ATOM 1162 O O B ASN A 1 56 ? 30.51073 -10.90827 -14.44432 0.452 14.63894 56 ASN A O 1
ATOM 1183 N N A ARG A 1 57 ? 31.16344 -8.84764 -14.08909 0.548 9.47254 57 ARG A N 1
ATOM 1184 N N B ARG A 1 57 ? 31.24221 -8.77197 -14.32650 0.452 11.06484 57 ARG A N 1
ATOM 1185 C CA A ARG A 1 57 ? 30.09962 -8.18598 -13.34922 0.548 8.27240 57 ARG A CA 1
ATOM 1186 C CA B ARG A 1 57 ? 30.11719 -8.21438 -13.58846 0.452 10.41212 57 ARG A CA 1
ATOM 1187 C C A ARG A 1 57 ? 29.71860 -6.94893 -14.12918 0.548 8.31187 57 ARG A C 1
ATOM 1188 C C B ARG A 1 57 ? 29.76634 -6.87531 -14.21477 0.452 9.30936 57 ARG A C 1
ATOM 1189 O O A ARG A 1 57 ? 30.58817 -6.30136 -14.69886 0.548 9.19091 57 ARG A O 1
ATOM 1190 O O B ARG A 1 57 ? 30.64904 -6.13996 -14.64263 0.452 11.10166 57 ARG A O 1
ATOM 1230 N N A LYS A 1 58 ? 28.43582 -6.60665 -14.12028 0.548 10.10945 58 LYS A N 1
ATOM 1231 N N B LYS A 1 58 ? 28.47564 -6.54168 -14.22757 0.452 9.08038 58 LYS A N 1
ATOM 1232 C CA A LYS A 1 58 ? 28.00082 -5.29650 -14.59322 0.548 10.13313 58 LYS A CA 1
ATOM 1233 C CA B LYS A 1 58 ? 28.02094 -5.23649 -14.70788 0.452 8.42767 58 LYS A CA 1
ATOM 1234 C C A LYS A 1 58 ? 28.38973 -4.28344 -13.52395 0.548 8.33556 58 LYS A C 1
ATOM 1235 C C B LYS A 1 58 ? 28.30245 -4.21467 -13.61254 0.452 8.00657 58 LYS A C 1
ATOM 1236 O O A LYS A 1 58 ? 27.96768 -4.42377 -12.37659 0.548 8.34871 58 LYS A O 1
ATOM 1237 O O B LYS A 1 58 ? 27.69555 -4.27384 -12.54395 0.452 8.39345 58 LYS A O 1
ATOM 1274 N N . ASN A 1 59 ? 29.22870 -3.29622 -13.87588 1.000 7.55916 59 ASN A N 1
ATOM 1275 C CA . ASN A 1 59 ? 29.67313 -2.31274 -12.91043 1.000 7.33807 59 ASN A CA 1
ATOM 1276 C C . ASN A 1 59 ? 28.78460 -1.07825 -13.07109 1.000 7.32754 59 ASN A C 1
ATOM 1277 O O . ASN A 1 59 ? 28.86936 -0.39433 -14.08619 1.000 9.03299 59 ASN A O 1
ATOM 1289 N N . ILE A 1 60 ? 27.95789 -0.80680 -12.06485 1.000 6.74326 60 ILE A N 1
ATOM 1290 C CA . ILE A 1 60 ? 27.04843 0.33293 -12.05491 1.000 6.84327 60 ILE A CA 1
ATOM 1291 C C . ILE A 1 60 ? 27.63677 1.36819 -11.11394 1.000 6.70379 60 ILE A C 1
ATOM 1292 O O . ILE A 1 60 ? 27.89349 1.06493 -9.94309 1.000 7.64861 60 ILE A O 1
ATOM 1308 N N . VAL A 1 61 ? 27.89001 2.57174 -11.63577 1.000 6.24320 61 VAL A N 1
ATOM 1309 C CA . VAL A 1 61 ? 28.49150 3.65256 -10.87402 1.000 6.45902 61 VAL A CA 1
ATOM 1310 C C . VAL A 1 61 ? 27.45039 4.75050 -10.70355 1.000 6.34322 61 VAL A C 1
ATOM 1311 O O . VAL A 1 61 ? 26.88810 5.24880 -11.68394 1.000 7.18014 61 VAL A O 1
ATOM 1324 N N . VAL A 1 62 ? 27.20885 5.11720 -9.44697 1.000 6.51955 62 VAL A N 1
ATOM 1325 C CA . VAL A 1 62 ? 26.29355 6.20258 -9.10076 1.000 6.79327 62 VAL A CA 1
ATOM 1326 C C . VAL A 1 62 ? 27.11656 7.48681 -9.06540 1.000 6.88276 62 VAL A C 1
ATOM 1327 O O . VAL A 1 62 ? 28.05588 7.59824 -8.27323 1.000 7.52229 62 VAL A O 1
ATOM 1340 N N . THR A 1 63 ? 26.77268 8.42758 -9.93932 1.000 7.24858 63 THR A N 1
ATOM 1341 C CA . THR A 1 63 ? 27.56449 9.63850 -10.09927 1.000 7.56703 63 THR A CA 1
ATOM 1342 C C . THR A 1 63 ? 26.78798 10.66980 -10.87962 1.000 7.34860 63 THR A C 1
ATOM 1343 O O . THR A 1 63 ? 25.96324 10.33663 -11.72610 1.000 8.18290 63 THR A O 1
ATOM 1354 N N . SER A 1 64 ? 27.14484 11.93259 -10.64219 1.000 8.08816 64 SER A N 1
ATOM 1355 C CA . SER A 1 64 ? 26.69829 13.04547 -11.46801 1.000 8.55401 64 SER A CA 1
ATOM 1356 C C . SER A 1 64 ? 27.50281 13.21766 -12.75152 1.000 8.35135 64 SER A C 1
ATOM 1357 O O . SER A 1 64 ? 27.15462 14.06793 -13.57630 1.000 9.23302 64 SER A O 1
ATOM 1365 N N . ALA A 1 65 ? 28.57867 12.46804 -12.91249 1.000 7.83550 65 ALA A N 1
ATOM 1366 C CA . ALA A 1 65 ? 29.42652 12.57259 -14.08907 1.000 8.19606 65 ALA A CA 1
ATOM 1367 C C . ALA A 1 65 ? 28.69304 12.12312 -15.34220 1.000 7.60654 65 ALA A C 1
ATOM 1368 O O . ALA A 1 65 ? 27.78515 11.28582 -15.28560 1.000 8.08025 65 ALA A O 1
ATOM 1375 N N . PRO A 1 66 ? 29.13536 12.59219 -16.50832 1.000 8.21449 66 PRO A N 1
ATOM 1376 C CA . PRO A 1 66 ? 28.58502 12.07158 -17.74865 1.000 8.25923 66 PRO A CA 1
ATOM 1377 C C . PRO A 1 66 ? 28.96006 10.60213 -17.94569 1.000 8.18290 66 PRO A C 1
ATOM 1378 O O . PRO A 1 66 ? 30.01379 10.12718 -17.51901 1.000 8.56453 66 PRO A O 1
ATOM 1389 N N . ASP A 1 67 ? 28.12673 9.91865 -18.71686 1.000 8.91721 67 ASP A N 1
ATOM 1390 C CA . ASP A 1 67 ? 28.38935 8.51450 -19.02630 1.000 9.29093 67 ASP A CA 1
ATOM 1391 C C . ASP A 1 67 ? 29.76420 8.32277 -19.64538 1.000 9.49359 67 ASP A C 1
ATOM 1392 O O . ASP A 1 67 ? 30.41693 7.28634 -19.43462 1.000 10.26999 67 ASP A O 1
ATOM 1401 N N . SER A 1 68 ? 30.20945 9.29406 -20.42224 1.000 9.90943 68 SER A N 1
ATOM 1402 C CA . SER A 1 68 ? 31.47387 9.22351 -21.13396 1.000 10.90955 68 SER A CA 1
ATOM 1403 C C . SER A 1 68 ? 32.67210 9.12042 -20.21294 1.000 10.65425 68 SER A C 1
ATOM 1404 O O . SER A 1 68 ? 33.74075 8.72444 -20.67980 1.000 12.70975 68 SER A O 1
ATOM 1412 N N A GLU A 1 69 ? 32.53968 9.50268 -18.94114 0.617 9.83837 69 GLU A N 1
ATOM 1413 N N B GLU A 1 69 ? 32.52801 9.49309 -18.93799 0.383 9.64361 69 GLU A N 1
ATOM 1414 C CA A GLU A 1 69 ? 33.69529 9.47658 -18.05545 0.617 10.36739 69 GLU A CA 1
ATOM 1415 C CA B GLU A 1 69 ? 33.63670 9.43152 -17.99760 0.383 9.54096 69 GLU A CA 1
ATOM 1416 C C A GLU A 1 69 ? 33.94299 8.10137 -17.46422 0.617 9.87522 69 GLU A C 1
ATOM 1417 C C B GLU A 1 69 ? 33.85864 8.02742 -17.45561 0.383 10.05945 69 GLU A C 1
ATOM 1418 O O A GLU A 1 69 ? 35.03207 7.86631 -16.92832 0.617 11.64120 69 GLU A O 1
ATOM 1419 O O B GLU A 1 69 ? 34.91495 7.76235 -16.86710 0.383 11.46224 69 GLU A O 1
ATOM 1442 N N A PHE A 1 70 ? 32.96970 7.19301 -17.58198 0.617 8.76982 70 PHE A N 1
ATOM 1443 N N B PHE A 1 70 ? 32.88758 7.12744 -17.64465 0.383 9.39358 70 PHE A N 1
ATOM 1444 C CA A PHE A 1 70 ? 33.06675 5.82433 -17.04766 0.617 8.74876 70 PHE A CA 1
ATOM 1445 C CA B PHE A 1 70 ? 32.95217 5.75514 -17.13882 0.383 9.94628 70 PHE A CA 1
ATOM 1446 C C A PHE A 1 70 ? 32.50455 4.83364 -18.07092 0.617 8.16711 70 PHE A C 1
ATOM 1447 C C B PHE A 1 70 ? 32.50788 4.80363 -18.25434 0.383 9.54623 70 PHE A C 1
ATOM 1448 O O A PHE A 1 70 ? 31.54631 4.11064 -17.82015 0.617 7.52493 70 PHE A O 1
ATOM 1449 O O B PHE A 1 70 ? 31.48696 4.12521 -18.14785 0.383 9.54359 70 PHE A O 1
ATOM 1482 N N A GLN A 1 71 ? 33.14280 4.77792 -19.24278 0.617 8.77509 71 GLN A N 1
ATOM 1483 N N B GLN A 1 71 ? 33.31409 4.74475 -19.32149 0.383 10.11735 71 GLN A N 1
ATOM 1484 C CA A GLN A 1 71 ? 32.60554 4.00889 -20.35659 0.617 8.55928 71 GLN A CA 1
ATOM 1485 C CA B GLN A 1 71 ? 32.95637 3.99485 -20.52104 0.383 10.82269 71 GLN A CA 1
ATOM 1486 C C A GLN A 1 71 ? 32.60265 2.50036 -20.11250 0.617 9.04091 71 GLN A C 1
ATOM 1487 C C B GLN A 1 71 ? 32.85780 2.49086 -20.28057 0.383 9.08829 71 GLN A C 1
ATOM 1488 O O A GLN A 1 71 ? 31.82016 1.79894 -20.77057 0.617 10.73582 71 GLN A O 1
ATOM 1489 O O B GLN A 1 71 ? 32.25855 1.77512 -21.08206 0.383 9.16986 71 GLN A O 1
ATOM 1516 N N . GLY A 1 72 ? 33.45265 1.99227 -19.21618 1.000 9.20673 72 GLY A N 1
ATOM 1517 C CA . GLY A 1 72 ? 33.42363 0.58345 -18.89233 1.000 9.29092 72 GLY A CA 1
ATOM 1518 C C . GLY A 1 72 ? 32.36776 0.20868 -17.88275 1.000 8.29609 72 GLY A C 1
ATOM 1519 O O . GLY A 1 72 ? 32.31615 -0.94939 -17.45521 1.000 9.07248 72 GLY A O 1
ATOM 1524 N N . CYS A 1 73 ? 31.51535 1.16214 -17.52415 1.000 8.08026 73 CYS A N 1
ATOM 1525 C CA . CYS A 1 73 ? 30.49171 1.03707 -16.50899 1.000 8.17500 73 CYS A CA 1
ATOM 1526 C C . CYS A 1 73 ? 29.15640 1.50960 -17.07124 1.000 7.92762 73 CYS A C 1
ATOM 1527 O O . CYS A 1 73 ? 29.07877 2.16283 -18.11291 1.000 9.39357 73 CYS A O 1
ATOM 1535 N N . THR A 1 74 ? 28.10649 1.21220 -16.32525 1.000 7.95393 74 THR A N 1
ATOM 1536 C CA . THR A 1 74 ? 26.78750 1.80578 -16.50347 1.000 8.58821 74 THR A CA 1
ATOM 1537 C C . THR A 1 74 ? 26.63535 2.89964 -15.45788 1.000 7.36968 74 THR A C 1
ATOM 1538 O O . THR A 1 74 ? 26.67836 2.59750 -14.25868 1.000 8.03288 74 THR A O 1
ATOM 1549 N N . VAL A 1 75 ? 26.47200 4.13364 -15.88524 1.000 7.81707 75 VAL A N 1
ATOM 1550 C CA . VAL A 1 75 ? 26.33975 5.26926 -14.99130 1.000 8.08817 75 VAL A CA 1
ATOM 1551 C C . VAL A 1 75 ? 24.87342 5.51981 -14.70017 1.000 8.54612 75 VAL A C 1
ATOM 1552 O O . VAL A 1 75 ? 24.04975 5.55180 -15.63027 1.000 10.06470 75 VAL A O 1
ATOM 1565 N N . VAL A 1 76 ? 24.55260 5.74708 -13.42835 1.000 8.31187 76 VAL A N 1
ATOM 1566 C CA . VAL A 1 76 ? 23.24574 6.24541 -13.04989 1.000 8.94615 76 VAL A CA 1
ATOM 1567 C C . VAL A 1 76 ? 23.43461 7.42958 -12.12891 1.000 8.48821 76 VAL A C 1
ATOM 1568 O O . VAL A 1 76 ? 24.37137 7.48582 -11.35130 1.000 8.63559 76 VAL A O 1
ATOM 1581 N N . SER A 1 77 ? 22.51395 8.40044 -12.21632 1.000 9.12248 77 SER A N 1
ATOM 1582 C CA . SER A 1 77 ? 22.65792 9.63798 -11.45968 1.000 8.91196 77 SER A CA 1
ATOM 1583 C C . SER A 1 77 ? 21.94493 9.63887 -10.12702 1.000 8.78563 77 SER A C 1
ATOM 1584 O O . SER A 1 77 ? 22.16515 10.55671 -9.31923 1.000 9.89626 77 SER A O 1
ATOM 1592 N N A SER A 1 78 ? 21.08700 8.65406 -9.86508 0.718 8.87509 78 SER A N 1
ATOM 1593 N N B SER A 1 78 ? 21.09015 8.64836 -9.86743 0.282 9.57254 78 SER A N 1
ATOM 1594 C CA A SER A 1 78 ? 20.31877 8.64237 -8.63823 0.718 8.60664 78 SER A CA 1
ATOM 1595 C CA B SER A 1 78 ? 20.27492 8.62597 -8.66449 0.282 10.25683 78 SER A CA 1
ATOM 1596 C C A SER A 1 78 ? 20.15845 7.21867 -8.12019 0.718 8.41979 78 SER A C 1
ATOM 1597 C C B SER A 1 78 ? 20.18936 7.20645 -8.12202 0.282 8.84089 78 SER A C 1
ATOM 1598 O O A SER A 1 78 ? 20.01002 6.26337 -8.88721 0.718 9.84888 78 SER A O 1
ATOM 1599 O O B SER A 1 78 ? 20.19638 6.23134 -8.87812 0.282 8.64348 78 SER A O 1
ATOM 1614 N N . LEU A 1 79 ? 20.08884 7.09594 -6.79577 1.000 8.98826 79 LEU A N 1
ATOM 1615 C CA . LEU A 1 79 ? 19.72588 5.82539 -6.19999 1.000 8.89353 79 LEU A CA 1
ATOM 1616 C C . LEU A 1 79 ? 18.32937 5.36230 -6.55536 1.000 9.51991 79 LEU A C 1
ATOM 1617 O O . LEU A 1 79 ? 18.05021 4.16867 -6.46924 1.000 9.79362 79 LEU A O 1
ATOM 1633 N N A LYS A 1 80 ? 17.42943 6.25341 -6.96564 0.653 11.38592 80 LYS A N 1
ATOM 1634 N N B LYS A 1 80 ? 17.44449 6.25020 -6.99209 0.347 8.67771 80 LYS A N 1
ATOM 1635 C CA A LYS A 1 80 ? 16.15180 5.79068 -7.49747 0.653 13.77568 80 LYS A CA 1
ATOM 1636 C CA B LYS A 1 80 ? 16.16551 5.78308 -7.51509 0.347 8.27766 80 LYS A CA 1
ATOM 1637 C C A LYS A 1 80 ? 16.36907 4.86357 -8.69200 0.653 11.78335 80 LYS A C 1
ATOM 1638 C C B LYS A 1 80 ? 16.37653 4.86369 -8.71095 0.347 9.11987 80 LYS A C 1
ATOM 1639 O O A LYS A 1 80 ? 15.64706 3.86768 -8.84213 0.653 13.35720 80 LYS A O 1
ATOM 1640 O O B LYS A 1 80 ? 15.65120 3.87377 -8.88103 0.347 9.95680 80 LYS A O 1
ATOM 1677 N N . ASP A 1 81 ? 17.36295 5.18230 -9.54754 1.000 9.98839 81 ASP A N 1
ATOM 1678 C CA . ASP A 1 81 ? 17.64933 4.35404 -10.70367 1.000 10.43055 81 ASP A CA 1
ATOM 1679 C C . ASP A 1 81 ? 18.16009 2.98955 -10.26200 1.000 10.26211 81 ASP A C 1
ATOM 1680 O O . ASP A 1 81 ? 17.86564 1.97240 -10.88863 1.000 11.77543 81 ASP A O 1
ATOM 1690 N N . VAL A 1 82 ? 18.96640 2.94867 -9.20122 1.000 9.64098 82 VAL A N 1
ATOM 1691 C CA . VAL A 1 82 ? 19.44000 1.68923 -8.63739 1.000 9.82521 82 VAL A CA 1
ATOM 1692 C C . VAL A 1 82 ? 18.26928 0.82571 -8.19258 1.000 9.54887 82 VAL A C 1
ATOM 1693 O O . VAL A 1 82 ? 18.20996 -0.36727 -8.47408 1.000 10.55950 82 VAL A O 1
ATOM 1706 N N . LEU A 1 83 ? 17.32895 1.41193 -7.45642 1.000 9.88311 83 LEU A N 1
ATOM 1707 C CA . LEU A 1 83 ? 16.20703 0.61180 -6.99340 1.000 10.11473 83 LEU A CA 1
ATOM 1708 C C . LEU A 1 83 ? 15.38426 0.10204 -8.17007 1.000 10.89113 83 LEU A C 1
ATOM 1709 O O . LEU A 1 83 ? 14.91596 -1.03506 -8.13980 1.000 12.05968 83 LEU A O 1
ATOM 1725 N N . ASP A 1 84 ? 15.23277 0.89842 -9.22796 1.000 11.43856 84 ASP A N 1
ATOM 1726 C CA . ASP A 1 84 ? 14.48397 0.45424 -10.38699 1.000 12.93876 84 ASP A CA 1
ATOM 1727 C C . ASP A 1 84 ? 15.18522 -0.71466 -11.05969 1.000 12.98085 84 ASP A C 1
ATOM 1728 O O . ASP A 1 84 ? 14.55541 -1.70294 -11.42430 1.000 16.18911 84 ASP A O 1
ATOM 1737 N N . ILE A 1 85 ? 16.49814 -0.59984 -11.24856 1.000 12.67556 85 ILE A N 1
ATOM 1738 C CA . ILE A 1 85 ? 17.27399 -1.64430 -11.90609 1.000 12.73346 85 ILE A CA 1
ATOM 1739 C C . ILE A 1 85 ? 17.24169 -2.92745 -11.09691 1.000 12.32288 85 ILE A C 1
ATOM 1740 O O . ILE A 1 85 ? 17.18274 -4.03085 -11.66348 1.000 14.33889 85 ILE A O 1
ATOM 1756 N N A CYS A 1 86 ? 17.31705 -2.81406 -9.78036 0.486 8.82248 86 CYS A N 1
ATOM 1757 N N B CYS A 1 86 ? 17.29705 -2.81015 -9.75084 0.514 14.00729 86 CYS A N 1
ATOM 1758 C CA A CYS A 1 86 ? 17.50713 -3.96620 -8.91652 0.486 9.13039 86 CYS A CA 1
ATOM 1759 C CA B CYS A 1 86 ? 17.46620 -3.91702 -8.80867 0.514 15.13900 86 CYS A CA 1
ATOM 1760 C C A CYS A 1 86 ? 16.21234 -4.54045 -8.38054 0.486 8.69351 86 CYS A C 1
ATOM 1761 C C B CYS A 1 86 ? 16.15763 -4.46971 -8.27026 0.514 13.76779 86 CYS A C 1
ATOM 1762 O O A CYS A 1 86 ? 16.23475 -5.62277 -7.79565 0.486 8.95668 86 CYS A O 1
ATOM 1763 O O B CYS A 1 86 ? 16.17828 -5.35822 -7.41154 0.514 15.28901 86 CYS A O 1
ATOM 1776 N N A SER A 1 87 ? 15.08859 -3.86749 -8.56617 0.486 12.83083 87 SER A N 1
ATOM 1777 N N B SER A 1 87 ? 15.02650 -3.95153 -8.71251 0.514 11.59912 87 SER A N 1
ATOM 1778 C CA A SER A 1 87 ? 13.82608 -4.36907 -8.05645 0.486 14.53893 87 SER A CA 1
ATOM 1779 C CA B SER A 1 87 ? 13.76379 -4.35102 -8.12834 0.514 11.49121 87 SER A CA 1
ATOM 1780 C C A SER A 1 87 ? 13.61310 -5.81372 -8.47299 0.486 13.38880 87 SER A C 1
ATOM 1781 C C B SER A 1 87 ? 13.44215 -5.76557 -8.54961 0.514 11.43067 87 SER A C 1
ATOM 1782 O O A SER A 1 87 ? 14.00447 -6.24388 -9.55924 0.486 15.97856 87 SER A O 1
ATOM 1783 O O B SER A 1 87 ? 13.59107 -6.13122 -9.71429 0.514 11.44645 87 SER A O 1
ATOM 1798 N N . GLY A 1 88 ? 12.97212 -6.55963 -7.59439 1.000 12.38866 88 GLY A N 1
ATOM 1799 C CA . GLY A 1 88 ? 12.60935 -7.91644 -7.88125 1.000 11.80702 88 GLY A CA 1
ATOM 1800 C C . GLY A 1 88 ? 13.56642 -8.95598 -7.33444 1.000 10.72796 88 GLY A C 1
ATOM 1801 O O . GLY A 1 88 ? 14.33710 -8.72253 -6.40850 1.000 11.65173 88 GLY A O 1
ATOM 1806 N N . PRO A 1 89 ? 13.51039 -10.15746 -7.88429 1.000 10.26211 89 PRO A N 1
ATOM 1807 C CA . PRO A 1 89 ? 14.25333 -11.27966 -7.29955 1.000 9.86995 89 PRO A CA 1
ATOM 1808 C C . PRO A 1 89 ? 15.72596 -11.32688 -7.64967 1.000 9.36727 89 PRO A C 1
ATOM 1809 O O . PRO A 1 89 ? 16.45806 -12.04299 -6.96111 1.000 11.53066 89 PRO A O 1
ATOM 1820 N N . GLU A 1 90 ? 16.15847 -10.67871 -8.72216 1.000 9.06459 90 GLU A N 1
ATOM 1821 C CA . GLU A 1 90 ? 17.55340 -10.73473 -9.09562 1.000 9.02511 90 GLU A CA 1
ATOM 1822 C C . GLU A 1 90 ? 18.34006 -9.87393 -8.10917 1.000 9.15672 90 GLU A C 1
ATOM 1823 O O . GLU A 1 90 ? 17.90217 -8.79932 -7.72025 1.000 10.41474 90 GLU A O 1
ATOM 1835 N N . GLU A 1 91 ? 19.49233 -10.37628 -7.69595 1.000 9.73045 91 GLU A N 1
ATOM 1836 C CA . GLU A 1 91 ? 20.26394 -9.83019 -6.58997 1.000 9.41991 91 GLU A CA 1
ATOM 1837 C C . GLU A 1 91 ? 21.36068 -8.91051 -7.10308 1.000 9.10145 91 GLU A C 1
ATOM 1838 O O . GLU A 1 91 ? 22.27571 -9.32532 -7.81708 1.000 10.72530 91 GLU A O 1
ATOM 1850 N N A CYS A 1 92 ? 21.26222 -7.65697 -6.67791 0.754 9.42516 92 CYS A N 1
ATOM 1851 N N B CYS A 1 92 ? 21.26938 -7.64605 -6.75878 0.246 8.29871 92 CYS A N 1
ATOM 1852 C CA A CYS A 1 92 ? 22.30198 -6.65703 -6.84726 0.754 8.83824 92 CYS A CA 1
ATOM 1853 C CA B CYS A 1 92 ? 22.36582 -6.74186 -7.04209 0.246 9.11196 92 CYS A CA 1
ATOM 1854 C C A CYS A 1 92 ? 23.19701 -6.67211 -5.60867 0.754 7.71182 92 CYS A C 1
ATOM 1855 C C B CYS A 1 92 ? 23.14471 -6.50941 -5.75543 0.246 7.59599 92 CYS A C 1
ATOM 1856 O O A CYS A 1 92 ? 22.71876 -6.84460 -4.48620 0.754 9.66991 92 CYS A O 1
ATOM 1857 O O B CYS A 1 92 ? 22.56732 -6.41629 -4.66897 0.246 6.57483 92 CYS A O 1
ATOM 1870 N N A PHE A 1 93 ? 24.49140 -6.42598 -5.81180 0.754 7.58283 93 PHE A N 1
ATOM 1871 N N B PHE A 1 93 ? 24.46140 -6.46618 -5.87549 0.246 6.49586 93 PHE A N 1
ATOM 1872 C CA A PHE A 1 93 ? 25.42191 -6.21859 -4.71283 0.754 7.20647 93 PHE A CA 1
ATOM 1873 C CA B PHE A 1 93 ? 25.32333 -6.18188 -4.74004 0.246 6.45902 93 PHE A CA 1
ATOM 1874 C C A PHE A 1 93 ? 25.85783 -4.76803 -4.65681 0.754 7.19331 93 PHE A C 1
ATOM 1875 C C B PHE A 1 93 ? 25.67585 -4.70418 -4.71873 0.246 6.36163 93 PHE A C 1
ATOM 1876 O O A PHE A 1 93 ? 26.47910 -4.27412 -5.59254 0.754 7.46966 93 PHE A O 1
ATOM 1877 O O B PHE A 1 93 ? 25.98011 -4.11383 -5.75880 0.246 6.94065 93 PHE A O 1
ATOM 1910 N N . VAL A 1 94 ? 25.56239 -4.10658 -3.53908 1.000 6.71431 94 VAL A N 1
ATOM 1911 C CA . VAL A 1 94 ? 26.07059 -2.76944 -3.25435 1.000 6.58798 94 VAL A CA 1
ATOM 1912 C C . VAL A 1 94 ? 27.42969 -2.93641 -2.59551 1.000 6.32216 94 VAL A C 1
ATOM 1913 O O . VAL A 1 94 ? 27.56057 -3.61340 -1.56901 1.000 7.20383 94 VAL A O 1
ATOM 1927 N N . ILE A 1 95 ? 28.43997 -2.33486 -3.21698 1.000 6.32742 95 ILE A N 1
ATOM 1928 C CA . ILE A 1 95 ? 29.83856 -2.51521 -2.85359 1.000 6.64324 95 ILE A CA 1
ATOM 1929 C C . ILE A 1 95 ? 30.46376 -1.21623 -2.37010 1.000 6.64852 95 ILE A C 1
ATOM 1930 O O . ILE A 1 95 ? 31.67676 -1.06659 -2.37618 1.000 7.89602 95 ILE A O 1
ATOM 1946 N N . GLY A 1 96 ? 29.62561 -0.27697 -1.92400 1.000 6.98013 96 GLY A N 1
ATOM 1947 C CA . GLY A 1 96 ? 30.08913 0.90792 -1.21355 1.000 7.44069 96 GLY A CA 1
ATOM 1948 C C . GLY A 1 96 ? 30.10659 2.15002 -2.08121 1.000 6.62749 96 GLY A C 1
ATOM 1949 O O . GLY A 1 96 ? 29.68613 2.12690 -3.23977 1.000 7.84074 96 GLY A O 1
ATOM 1953 N N A GLY A 1 97 ? 30.60579 3.26572 -1.54579 0.542 6.69325 97 GLY A N 1
ATOM 1954 N N B GLY A 1 97 ? 30.53805 3.28912 -1.52563 0.458 7.12226 97 GLY A N 1
ATOM 1955 C CA A GLY A 1 97 ? 31.32783 3.34407 -0.29430 0.542 6.49323 97 GLY A CA 1
ATOM 1956 C CA B GLY A 1 97 ? 31.12367 3.43479 -0.20521 0.458 8.60664 97 GLY A CA 1
ATOM 1957 C C A GLY A 1 97 ? 30.42360 3.70875 0.85469 0.542 6.41428 97 GLY A C 1
ATOM 1958 C C B GLY A 1 97 ? 30.13044 3.85481 0.85715 0.458 8.79351 97 GLY A C 1
ATOM 1959 O O A GLY A 1 97 ? 29.26316 3.29578 0.90286 0.542 6.98802 97 GLY A O 1
ATOM 1960 O O B GLY A 1 97 ? 28.95900 3.47357 0.83995 0.458 9.15144 97 GLY A O 1
ATOM 1967 N N A ALA A 1 98 ? 30.96813 4.46137 1.81136 0.542 6.48797 98 ALA A N 1
ATOM 1968 N N B ALA A 1 98 ? 30.61307 4.63775 1.82339 0.458 11.00691 98 ALA A N 1
ATOM 1969 C CA A ALA A 1 98 ? 30.19197 4.81408 2.99445 0.542 6.96432 98 ALA A CA 1
ATOM 1970 C CA B ALA A 1 98 ? 29.79673 4.96134 2.98383 0.458 10.85955 98 ALA A CA 1
ATOM 1971 C C A ALA A 1 98 ? 28.89296 5.52798 2.63577 0.542 6.29322 98 ALA A C 1
ATOM 1972 C C B ALA A 1 98 ? 28.48363 5.61463 2.58727 0.458 12.39658 98 ALA A C 1
ATOM 1973 O O A ALA A 1 98 ? 27.85889 5.29533 3.26421 0.542 7.13014 98 ALA A O 1
ATOM 1974 O O B ALA A 1 98 ? 27.43452 5.32349 3.17726 0.458 12.79135 98 ALA A O 1
ATOM 1987 N N A GLN A 1 99 ? 28.92018 6.39170 1.62424 0.542 6.27478 99 GLN A N 1
ATOM 1988 N N B GLN A 1 99 ? 28.51966 6.52140 1.60672 0.458 13.42037 99 GLN A N 1
ATOM 1989 C CA A GLN A 1 99 ? 27.68900 7.10856 1.28423 0.542 7.32491 99 GLN A CA 1
ATOM 1990 C CA B GLN A 1 99 ? 27.29742 7.19742 1.18998 0.458 14.10994 99 GLN A CA 1
ATOM 1991 C C A GLN A 1 99 ? 26.60510 6.14831 0.81107 0.542 7.14067 99 GLN A C 1
ATOM 1992 C C B GLN A 1 99 ? 26.25882 6.19892 0.69686 0.458 13.24667 99 GLN A C 1
ATOM 1993 O O A GLN A 1 99 ? 25.44951 6.28170 1.21217 0.542 7.43808 99 GLN A O 1
ATOM 1994 O O B GLN A 1 99 ? 25.08031 6.27022 1.06593 0.458 14.83895 99 GLN A O 1
ATOM 2020 N N A LEU A 1 100 ? 26.93743 5.15759 -0.02921 0.542 7.85655 100 LEU A N 1
ATOM 2021 N N B LEU A 1 100 ? 26.67753 5.26322 -0.15261 0.458 11.12274 100 LEU A N 1
ATOM 2022 C CA A LEU A 1 100 ? 25.89533 4.21609 -0.45859 0.542 7.89077 100 LEU A CA 1
ATOM 2023 C CA B LEU A 1 100 ? 25.74015 4.28873 -0.69419 0.458 11.66753 100 LEU A CA 1
ATOM 2024 C C A LEU A 1 100 ? 25.47941 3.26539 0.64683 0.542 8.03816 100 LEU A C 1
ATOM 2025 C C B LEU A 1 100 ? 25.22056 3.36196 0.38771 0.458 11.15168 100 LEU A C 1
ATOM 2026 O O A LEU A 1 100 ? 24.29535 2.92353 0.75970 0.542 8.66717 100 LEU A O 1
ATOM 2027 O O B LEU A 1 100 ? 24.02126 3.06665 0.43541 0.458 11.92282 100 LEU A O 1
ATOM 2058 N N A TYR A 1 101 ? 26.43394 2.77445 1.42935 0.542 7.48019 101 TYR A N 1
ATOM 2059 N N B TYR A 1 101 ? 26.11370 2.86119 1.24583 0.458 11.15431 101 TYR A N 1
ATOM 2060 C CA A TYR A 1 101 ? 26.04628 1.84854 2.47982 0.542 7.93025 101 TYR A CA 1
ATOM 2061 C CA B TYR A 1 101 ? 25.65998 1.97943 2.31317 0.458 10.73585 101 TYR A CA 1
ATOM 2062 C C A TYR A 1 101 ? 25.08273 2.52779 3.43339 0.542 8.05395 101 TYR A C 1
ATOM 2063 C C B TYR A 1 101 ? 24.65700 2.70579 3.19735 0.458 11.72543 101 TYR A C 1
ATOM 2064 O O A TYR A 1 101 ? 24.11706 1.92232 3.91314 0.542 8.78560 101 TYR A O 1
ATOM 2065 O O B TYR A 1 101 ? 23.62881 2.14350 3.58251 0.458 13.45721 101 TYR A O 1
ATOM 2100 N N A THR A 1 102 ? 25.32667 3.80770 3.70811 0.542 7.90656 102 THR A N 1
ATOM 2101 N N B THR A 1 102 ? 24.93538 3.97651 3.50542 0.458 12.03073 102 THR A N 1
ATOM 2102 C CA A THR A 1 102 ? 24.45971 4.51944 4.62704 0.542 9.01721 102 THR A CA 1
ATOM 2103 C CA B THR A 1 102 ? 24.03107 4.76608 4.33091 0.458 11.87809 102 THR A CA 1
ATOM 2104 C C A THR A 1 102 ? 23.10093 4.78966 3.99604 0.542 8.95144 102 THR A C 1
ATOM 2105 C C B THR A 1 102 ? 22.67289 4.92146 3.65378 0.458 13.19930 102 THR A C 1
ATOM 2106 O O A THR A 1 102 ? 22.06150 4.48773 4.58614 0.542 11.18061 102 THR A O 1
ATOM 2107 O O B THR A 1 102 ? 21.63278 4.60614 4.23668 0.458 14.40470 102 THR A O 1
ATOM 2128 N N A ASP A 1 103 ? 23.08378 5.32455 2.77950 0.542 8.82509 103 ASP A N 1
ATOM 2129 N N B ASP A 1 103 ? 22.66321 5.43165 2.42177 0.458 12.66766 103 ASP A N 1
ATOM 2130 C CA A ASP A 1 103 ? 21.81418 5.75550 2.20788 0.542 9.39621 103 ASP A CA 1
ATOM 2131 C CA B ASP A 1 103 ? 21.39620 5.78031 1.79436 0.458 13.24667 103 ASP A CA 1
ATOM 2132 C C A ASP A 1 103 ? 20.94759 4.60071 1.72261 0.542 10.09629 103 ASP A C 1
ATOM 2133 C C B ASP A 1 103 ? 20.58883 4.55057 1.41087 0.458 11.79650 103 ASP A C 1
ATOM 2134 O O A ASP A 1 103 ? 19.71940 4.70539 1.73079 0.542 11.27011 103 ASP A O 1
ATOM 2135 O O B ASP A 1 103 ? 19.35837 4.60338 1.40177 0.458 12.28603 103 ASP A O 1
ATOM 2152 N N A LEU A 1 104 ? 21.55269 3.50352 1.28976 0.542 9.99365 104 LEU A N 1
ATOM 2153 N N B LEU A 1 104 ? 21.24972 3.43913 1.08910 0.458 10.99903 104 LEU A N 1
ATOM 2154 C CA A LEU A 1 104 ? 20.79193 2.35821 0.82825 0.542 9.72257 104 LEU A CA 1
ATOM 2155 C CA B LEU A 1 104 ? 20.53709 2.23608 0.69227 0.458 10.79901 104 LEU A CA 1
ATOM 2156 C C A LEU A 1 104 ? 20.47678 1.37776 1.93681 0.542 9.97260 104 LEU A C 1
ATOM 2157 C C B LEU A 1 104 ? 20.27086 1.29129 1.84621 0.458 11.50699 104 LEU A C 1
ATOM 2158 O O A LEU A 1 104 ? 19.76490 0.39644 1.68255 0.542 10.86217 104 LEU A O 1
ATOM 2159 O O B LEU A 1 104 ? 19.52638 0.31592 1.66326 0.458 11.87019 104 LEU A O 1
ATOM 2190 N N A PHE A 1 105 ? 20.92847 1.63336 3.17045 0.542 10.75952 105 PHE A N 1
ATOM 2191 N N B PHE A 1 105 ? 20.84507 1.54302 3.02685 0.458 12.77029 105 PHE A N 1
ATOM 2192 C CA A PHE A 1 105 ? 20.75690 0.64496 4.22609 0.542 10.15420 105 PHE A CA 1
ATOM 2193 C CA B PHE A 1 105 ? 20.70143 0.60436 4.13340 0.458 13.38879 105 PHE A CA 1
ATOM 2194 C C A PHE A 1 105 ? 19.31036 0.21902 4.43071 0.542 11.30171 105 PHE A C 1
ATOM 2195 C C B PHE A 1 105 ? 19.26108 0.19528 4.34636 0.458 12.75188 105 PHE A C 1
ATOM 2196 O O A PHE A 1 105 ? 19.08757 -0.98149 4.67045 0.542 11.92019 105 PHE A O 1
ATOM 2197 O O B PHE A 1 105 ? 18.99139 -1.00774 4.50063 0.458 12.41498 105 PHE A O 1
ATOM 2230 N N . PRO A 1 106 ? 18.30067 1.11337 4.37268 1.000 13.05717 106 PRO A N 1
ATOM 2231 C CA . PRO A 1 106 ? 16.92065 0.68610 4.60420 1.000 15.06267 106 PRO A CA 1
ATOM 2232 C C . PRO A 1 106 ? 16.39384 -0.28467 3.57912 1.000 14.08362 106 PRO A C 1
ATOM 2233 O O . PRO A 1 106 ? 15.36180 -0.91680 3.82927 1.000 16.89183 106 PRO A O 1
ATOM 2244 N N A TYR A 1 107 ? 17.06595 -0.41025 2.43770 0.564 11.73861 107 TYR A N 1
ATOM 2245 N N B TYR A 1 107 ? 17.01535 -0.39427 2.41374 0.436 12.92559 107 TYR A N 1
ATOM 2246 C CA A TYR A 1 107 ? 16.65009 -1.22500 1.30586 0.564 11.90440 107 TYR A CA 1
ATOM 2247 C CA B TYR A 1 107 ? 16.54352 -1.28436 1.36293 0.436 14.18098 107 TYR A CA 1
ATOM 2248 C C A TYR A 1 107 ? 17.46833 -2.49517 1.17754 0.564 11.92020 107 TYR A C 1
ATOM 2249 C C B TYR A 1 107 ? 17.30595 -2.60059 1.32474 0.436 12.98348 107 TYR A C 1
ATOM 2250 O O A TYR A 1 107 ? 17.26466 -3.26547 0.21887 0.564 12.28865 107 TYR A O 1
ATOM 2251 O O B TYR A 1 107 ? 16.89481 -3.50462 0.58868 0.436 14.43628 107 TYR A O 1
ATOM 2286 N N . ALA A 1 108 ? 18.37126 -2.73222 2.12076 1.000 10.83587 108 ALA A N 1
ATOM 2287 C CA . ALA A 1 108 ? 19.19024 -3.92754 2.08906 1.000 10.51739 108 ALA A CA 1
ATOM 2288 C C . ALA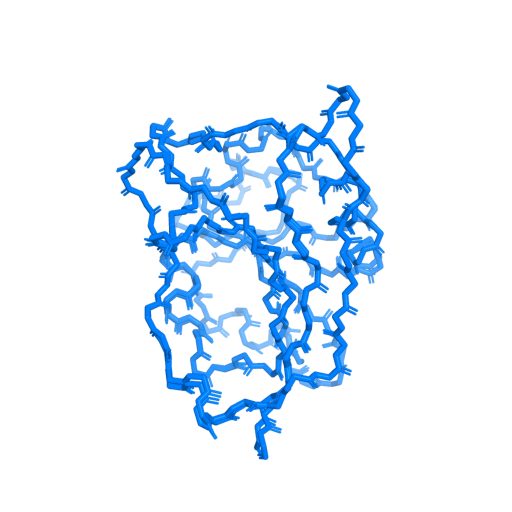 A 1 108 ? 18.43230 -5.10519 2.66684 1.000 10.69375 108 ALA A C 1
ATOM 2289 O O . ALA A 1 108 ? 17.84825 -5.00606 3.74786 1.000 12.82291 108 ALA A O 1
ATOM 2297 N N . ASP A 1 109 ? 18.48671 -6.22213 1.94104 1.000 11.22012 109 ASP A N 1
ATOM 2298 C CA . ASP A 1 109 ? 17.90735 -7.50572 2.30118 1.000 12.48342 109 ASP A CA 1
ATOM 2299 C C . ASP A 1 109 ? 18.90471 -8.43669 3.00760 1.000 10.89114 109 ASP A C 1
ATOM 2300 O O . ASP A 1 109 ? 18.52389 -9.30979 3.81009 1.000 13.05453 109 ASP A O 1
ATOM 2309 N N A ARG A 1 110 ? 20.17821 -8.28151 2.69235 0.587 9.70677 110 ARG A N 1
ATOM 2310 N N B ARG A 1 110 ? 20.18615 -8.25763 2.73788 0.413 10.26210 110 ARG A N 1
ATOM 2311 C CA A ARG A 1 110 ? 21.23630 -9.16275 3.14738 0.587 8.56718 110 ARG A CA 1
ATOM 2312 C CA B ARG A 1 110 ? 21.21113 -9.17928 3.19977 0.413 9.31463 110 ARG A CA 1
ATOM 2313 C C A ARG A 1 110 ? 22.46875 -8.30863 3.39146 0.587 7.87498 110 ARG A C 1
ATOM 2314 C C B ARG A 1 110 ? 22.50365 -8.39303 3.33156 0.413 8.29344 110 ARG A C 1
ATOM 2315 O O A ARG A 1 110 ? 22.70632 -7.33225 2.67669 0.587 8.33028 110 ARG A O 1
ATOM 2316 O O B ARG A 1 110 ? 22.79267 -7.52069 2.50406 0.413 7.87760 110 ARG A O 1
ATOM 2356 N N . LEU A 1 111 ? 23.25720 -8.70273 4.38411 1.000 8.06710 111 LEU A N 1
ATOM 2357 C CA . LEU A 1 111 ? 24.55730 -8.10977 4.65765 1.000 7.91446 111 LEU A CA 1
ATOM 2358 C C . LEU A 1 111 ? 25.61841 -9.19050 4.66436 1.000 7.89077 111 LEU A C 1
ATOM 2359 O O . LEU A 1 111 ? 25.56420 -10.10111 5.48790 1.000 10.34367 111 LEU A O 1
ATOM 2376 N N A TYR A 1 112 ? 26.59592 -9.05439 3.77868 0.572 6.79853 112 TYR A N 1
ATOM 2377 N N B TYR A 1 112 ? 26.55748 -9.10267 3.73237 0.428 7.25385 112 TYR A N 1
ATOM 2378 C CA A TYR A 1 112 ? 27.76486 -9.92851 3.72960 0.572 7.24594 112 TYR A CA 1
ATOM 2379 C CA B TYR A 1 112 ? 27.76718 -9.91791 3.72276 0.428 7.24068 112 TYR A CA 1
ATOM 2380 C C A TYR A 1 112 ? 28.91822 -9.12110 4.32085 0.572 6.89592 112 TYR A C 1
ATOM 2381 C C B TYR A 1 112 ? 28.86097 -9.05753 4.34762 0.428 6.24847 112 TYR A C 1
ATOM 2382 O O A TYR A 1 112 ? 29.56002 -8.33186 3.63251 0.572 7.58282 112 TYR A O 1
ATOM 2383 O O B TYR A 1 112 ? 29.41450 -8.16835 3.69682 0.428 6.18003 112 TYR A O 1
ATOM 2418 N N . MET A 1 113 ? 29.11874 -9.29289 5.63021 1.000 6.91696 113 MET A N 1
ATOM 2419 C CA . MET A 1 113 ? 30.06787 -8.51167 6.40776 1.000 6.89855 113 MET A CA 1
ATOM 2420 C C . MET A 1 113 ? 31.31606 -9.33135 6.68583 1.000 7.10119 113 MET A C 1
ATOM 2421 O O . MET A 1 113 ? 31.22595 -10.39027 7.30645 1.000 8.08026 113 MET A O 1
ATOM 2436 N N . THR A 1 114 ? 32.48500 -8.81032 6.29424 1.000 6.79327 114 THR A N 1
ATOM 2437 C CA . THR A 1 114 ? 33.74735 -9.35313 6.77681 1.000 7.23279 114 THR A CA 1
ATOM 2438 C C . THR A 1 114 ? 34.12905 -8.50611 7.96708 1.000 7.11701 114 THR A C 1
ATOM 2439 O O . THR A 1 114 ? 34.36887 -7.31144 7.82271 1.000 8.95139 114 THR A O 1
ATOM 2450 N N . LYS A 1 115 ? 34.14940 -9.09074 9.15378 1.000 7.55389 115 LYS A N 1
ATOM 2451 C CA . LYS A 1 115 ? 34.48125 -8.37188 10.36547 1.000 7.87498 115 LYS A CA 1
ATOM 2452 C C . LYS A 1 115 ? 35.92394 -8.65443 10.71726 1.000 7.80128 115 LYS A C 1
ATOM 2453 O O . LYS A 1 115 ? 36.29878 -9.81308 10.92318 1.000 9.18828 115 LYS A O 1
ATOM 2472 N N . ILE A 1 116 ? 36.72882 -7.59906 10.77345 1.000 7.30649 116 ILE A N 1
ATOM 2473 C CA . ILE A 1 116 ? 38.14295 -7.68600 11.08723 1.000 7.78286 116 ILE A CA 1
ATOM 2474 C C . ILE A 1 116 ? 38.31620 -7.21072 12.52360 1.000 7.84077 116 ILE A C 1
ATOM 2475 O O . ILE A 1 116 ? 37.97129 -6.07002 12.86035 1.000 8.47241 116 ILE A O 1
ATOM 2491 N N A HIS A 1 117 ? 38.82278 -8.09053 13.38286 0.714 8.61716 117 HIS A N 1
ATOM 2492 N N B HIS A 1 117 ? 38.82276 -8.10545 13.37352 0.286 8.29607 117 HIS A N 1
ATOM 2493 C CA A HIS A 1 117 ? 38.92661 -7.77608 14.81273 0.714 8.68298 117 HIS A CA 1
ATOM 2494 C CA B HIS A 1 117 ? 38.99518 -7.83282 14.80126 0.286 8.77508 117 HIS A CA 1
ATOM 2495 C C A HIS A 1 117 ? 40.25204 -7.07034 15.08117 0.714 8.37766 117 HIS A C 1
ATOM 2496 C C B HIS A 1 117 ? 40.31441 -7.09183 14.99266 0.286 9.03300 117 HIS A C 1
ATOM 2497 O O A HIS A 1 117 ? 41.21708 -7.63379 15.59705 0.714 9.32251 117 HIS A O 1
ATOM 2498 O O B HIS A 1 117 ? 41.34252 -7.65508 15.37185 0.286 9.86994 117 HIS A O 1
ATOM 2525 N N . HIS A 1 118 ? 40.27451 -5.79686 14.70599 1.000 8.30662 118 HIS A N 1
ATOM 2526 C CA . HIS A 1 118 ? 41.41383 -4.90297 14.82035 1.000 8.30923 118 HIS A CA 1
ATOM 2527 C C . HIS A 1 118 ? 40.87599 -3.48952 14.70787 1.000 7.97498 118 HIS A C 1
ATOM 2528 O O . HIS A 1 118 ? 39.78174 -3.29618 14.18112 1.000 8.49610 118 HIS A O 1
ATOM 2543 N N . GLU A 1 119 ? 41.67152 -2.49699 15.12155 1.000 8.20922 119 GLU A N 1
ATOM 2544 C CA . GLU A 1 119 ? 41.33976 -1.09604 14.92384 1.000 8.53033 119 GLU A CA 1
ATOM 2545 C C . GLU A 1 119 ? 42.43662 -0.42556 14.11414 1.000 8.64876 119 GLU A C 1
ATOM 2546 O O . GLU A 1 119 ? 43.58021 -0.32661 14.55916 1.000 11.50960 119 GLU A O 1
ATOM 2558 N N . PHE A 1 120 ? 42.08425 0.00984 12.92752 1.00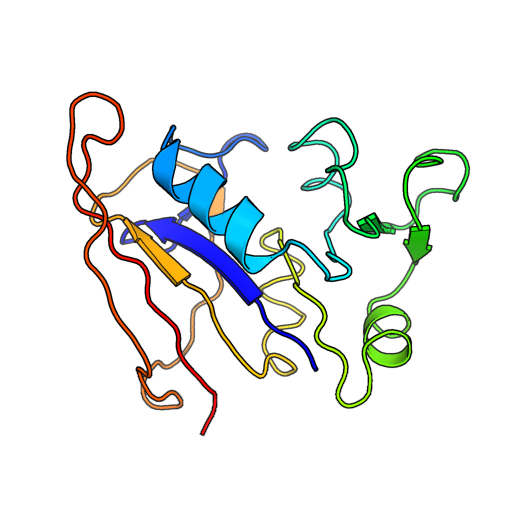0 7.57231 120 PHE A N 1
ATOM 2559 C CA . PHE A 1 120 ? 42.96675 0.76541 12.05771 1.000 7.44071 120 PHE A CA 1
ATOM 2560 C C . PHE A 1 120 ? 42.61447 2.25605 12.17900 1.000 8.10923 120 PHE A C 1
ATOM 2561 O O . PHE A 1 120 ? 41.60313 2.63469 12.74557 1.000 12.27284 120 PHE A O 1
ATOM 2578 N N A GLU A 1 121 ? 43.43788 3.11259 11.61629 0.629 7.77233 121 GLU A N 1
ATOM 2579 N N B GLU A 1 121 ? 43.41557 3.10570 11.56462 0.371 9.01985 121 GLU A N 1
ATOM 2580 C CA A GLU A 1 121 ? 43.12053 4.52848 11.49519 0.629 7.53283 121 GLU A CA 1
ATOM 2581 C CA B GLU A 1 121 ? 43.12257 4.53187 11.49760 0.371 8.69349 121 GLU A CA 1
ATOM 2582 C C A GLU A 1 121 ? 42.48145 4.79101 10.12986 0.629 7.09595 121 GLU A C 1
ATOM 2583 C C B GLU A 1 121 ? 42.53339 4.85481 10.12816 0.371 7.75128 121 GLU A C 1
ATOM 2584 O O A GLU A 1 121 ? 42.92765 4.26515 9.11627 0.629 8.35397 121 GLU A O 1
ATOM 2585 O O B GLU A 1 121 ? 43.06462 4.41568 9.10960 0.371 7.90129 121 GLU A O 1
ATOM 2608 N N . GLY A 1 122 ? 41.46505 5.63546 10.09865 1.000 7.44071 122 GLY A N 1
ATOM 2609 C CA . GLY A 1 122 ? 40.92907 6.05268 8.83236 1.000 7.51441 122 GLY A CA 1
ATOM 2610 C C . GLY A 1 122 ? 39.81263 7.04609 8.95483 1.000 8.27504 122 GLY A C 1
ATOM 2611 O O . GLY A 1 122 ? 39.62029 7.65005 10.00236 1.000 11.77015 122 GLY A O 1
ATOM 2616 N N . ASP A 1 123 ? 39.05345 7.21562 7.86412 1.000 7.37229 123 ASP A N 1
ATOM 2617 C CA . ASP A 1 123 ? 38.16176 8.36227 7.70444 1.000 8.22239 123 ASP A CA 1
ATOM 2618 C C . ASP A 1 123 ? 36.81762 8.00939 7.07370 1.000 7.55652 123 ASP A C 1
ATOM 2619 O O . ASP A 1 123 ? 36.04365 8.92787 6.79930 1.000 8.62769 123 ASP A O 1
ATOM 2628 N N . ARG A 1 124 ? 36.49398 6.73477 6.87622 1.000 7.06435 124 ARG A N 1
ATOM 2629 C CA . ARG A 1 124 ? 35.20526 6.34604 6.32143 1.000 7.20122 124 ARG A CA 1
ATOM 2630 C C . ARG A 1 124 ? 34.73977 5.11960 7.07035 1.000 7.16699 124 ARG A C 1
ATOM 2631 O O . ARG A 1 124 ? 35.53185 4.18485 7.26868 1.000 7.03803 124 ARG A O 1
ATOM 2652 N N . HIS A 1 125 ? 33.46499 5.10602 7.44765 1.000 8.00657 125 HIS A N 1
ATOM 2653 C CA . HIS A 1 125 ? 32.89043 4.05712 8.26735 1.000 8.07764 125 HIS A CA 1
ATOM 2654 C C . HIS A 1 125 ? 31.59646 3.51286 7.66481 1.000 8.96195 125 HIS A C 1
ATOM 2655 O O . HIS A 1 125 ? 30.83209 4.22277 7.00494 1.000 10.34105 125 HIS A O 1
ATOM 2669 N N . PHE A 1 126 ? 31.34868 2.24356 7.95487 1.000 9.06459 126 PHE A N 1
ATOM 2670 C CA . PHE A 1 126 ? 30.06871 1.62246 7.66678 1.000 8.92247 126 PHE A CA 1
ATOM 2671 C C . PHE A 1 126 ? 29.04114 2.14597 8.67337 1.000 9.09091 126 PHE A C 1
ATOM 2672 O O . PHE A 1 126 ? 29.37274 2.34547 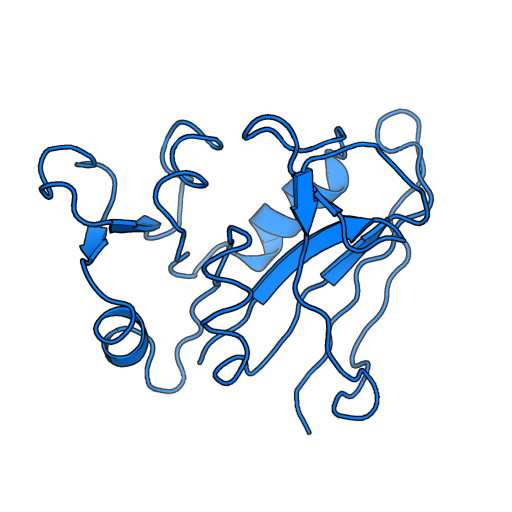9.83247 1.000 10.56213 126 PHE A O 1
ATOM 2689 N N . PRO A 1 127 ? 27.80324 2.39394 8.25417 1.000 9.46991 127 PRO A N 1
ATOM 2690 C CA . PRO A 1 127 ? 26.83283 2.97516 9.18620 1.000 10.79640 127 PRO A CA 1
ATOM 2691 C C . PRO A 1 127 ? 26.51356 2.08540 10.36515 1.000 10.69114 127 PRO A C 1
ATOM 2692 O O . PRO A 1 127 ? 26.48685 0.85915 10.27740 1.000 11.68068 127 PRO A O 1
ATOM 2703 N N A GLU A 1 128 ? 26.26161 2.73855 11.50319 0.555 11.46750 128 GLU A N 1
ATOM 2704 N N B GLU A 1 128 ? 26.17008 2.72772 11.48028 0.445 12.94663 128 GLU A N 1
ATOM 2705 C CA A GLU A 1 128 ? 25.75371 2.02052 12.66448 0.555 11.53332 128 GLU A CA 1
ATOM 2706 C CA B GLU A 1 128 ? 25.53481 1.99054 12.56775 0.445 14.02045 128 GLU A CA 1
ATOM 2707 C C A GLU A 1 128 ? 24.40420 1.39752 12.33875 0.555 11.24118 128 GLU A C 1
ATOM 2708 C C B GLU A 1 128 ? 24.18160 1.46218 12.10207 0.445 14.06256 128 GLU A C 1
ATOM 2709 O O A GLU A 1 128 ? 23.56389 2.03105 11.69645 0.555 11.81755 128 GLU A O 1
ATOM 2710 O O B GLU A 1 128 ? 23.54837 2.03852 11.21239 0.445 15.12321 128 GLU A O 1
ATOM 2733 N N A PHE A 1 129 ? 24.19114 0.16511 12.79766 0.555 13.16245 129 PHE A N 1
ATOM 2734 N N B PHE A 1 129 ? 23.74507 0.34883 12.69469 0.445 14.53893 129 PHE A N 1
ATOM 2735 C CA A PHE A 1 129 ? 22.86401 -0.42970 12.72307 0.555 14.03098 129 PHE A CA 1
ATOM 2736 C CA B PHE A 1 129 ? 22.43825 -0.20688 12.37153 0.445 14.93108 129 PHE A CA 1
ATOM 2737 C C A PHE A 1 129 ? 22.66699 -1.33612 13.92510 0.555 14.76528 129 PHE A C 1
ATOM 2738 C C B PHE A 1 129 ? 21.94464 -1.05358 13.53891 0.445 13.41775 129 PHE A C 1
ATOM 2739 O O A PHE A 1 129 ? 23.62790 -1.80861 14.53760 0.555 15.60220 129 PHE A O 1
ATOM 2740 O O B PHE A 1 129 ? 22.72587 -1.50493 14.38388 0.445 13.44143 129 PHE A O 1
ATOM 2773 N N A ASP A 1 130 ? 21.39881 -1.53659 14.27393 0.555 16.48127 130 ASP A N 1
ATOM 2774 N N B ASP A 1 130 ? 20.63146 -1.27932 13.55215 0.445 13.87044 130 ASP A N 1
ATOM 2775 C CA A ASP A 1 130 ? 21.01665 -2.35625 15.41456 0.555 17.41033 130 ASP A CA 1
ATOM 2776 C CA B ASP A 1 130 ? 19.95399 -1.98303 14.63754 0.445 15.59958 130 ASP A CA 1
ATOM 2777 C C A ASP A 1 130 ? 21.01034 -3.80544 14.95797 0.555 16.78130 130 ASP A C 1
ATOM 2778 C C B ASP A 1 130 ? 20.03302 -3.47777 14.35711 0.445 15.71012 130 ASP A C 1
ATOM 2779 O O A ASP A 1 130 ? 20.11616 -4.22118 14.21177 0.555 16.07596 130 ASP A O 1
ATOM 2780 O O B ASP A 1 130 ? 19.28329 -4.01144 13.53709 0.445 14.45472 130 ASP A O 1
ATOM 2797 N N A GLU A 1 131 ? 22.00594 -4.57609 15.40443 0.555 16.68656 131 GLU A N 1
ATOM 2798 N N B GLU A 1 131 ? 20.95204 -4.16272 15.04240 0.445 16.16807 131 GLU A N 1
ATOM 2799 C CA A GLU A 1 131 ? 22.10422 -5.97145 15.00422 0.555 16.99712 131 GLU A CA 1
ATOM 2800 C CA B GLU A 1 131 ? 21.12680 -5.59135 14.80921 0.445 16.61814 131 GLU A CA 1
ATOM 2801 C C A GLU A 1 131 ? 20.92352 -6.79564 15.49022 0.555 17.24979 131 GLU A C 1
ATOM 2802 C C B GLU A 1 131 ? 19.88635 -6.40032 15.16404 0.445 15.91805 131 GLU A C 1
ATOM 2803 O O A GLU A 1 131 ? 20.67037 -7.87296 14.94043 0.555 17.41822 131 GLU A O 1
ATOM 2804 O O B GLU A 1 131 ? 19.75923 -7.54506 14.71722 0.445 16.93395 131 GLU A O 1
ATOM 2827 N N A SER A 1 132 ? 20.19812 -6.31970 16.50326 0.555 18.05250 132 SER A N 1
ATOM 2828 N N B SER A 1 132 ? 18.97314 -5.84541 15.96706 0.445 15.66538 132 SER A N 1
ATOM 2829 C CA A SER A 1 132 ? 19.03463 -7.04965 16.99461 0.555 17.96303 132 SER A CA 1
ATOM 2830 C CA B SER A 1 132 ? 17.77239 -6.58485 16.32938 0.445 15.93383 132 SER A CA 1
ATOM 2831 C C A SER A 1 132 ? 17.92299 -7.14458 15.95727 0.555 17.06028 132 SER A C 1
ATOM 2832 C C B SER A 1 132 ? 16.89266 -6.87369 15.12216 0.445 14.88634 132 SER A C 1
ATOM 2833 O O A SER A 1 132 ? 16.98253 -7.92577 16.15256 0.555 18.23147 132 SER A O 1
ATOM 2834 O O B SER A 1 132 ? 16.02128 -7.73932 15.20712 0.445 15.38640 132 SER A O 1
ATOM 2849 N N A ASN A 1 133 ? 18.00537 -6.37810 14.87094 0.555 15.44694 133 ASN A N 1
ATOM 2850 N N B ASN A 1 133 ? 17.10722 -6.18282 14.00380 0.445 14.62053 133 ASN A N 1
ATOM 2851 C CA A ASN A 1 133 ? 17.04500 -6.48020 13.78298 0.555 14.01784 133 ASN A CA 1
ATOM 2852 C CA B ASN A 1 133 ? 16.34907 -6.43669 12.78547 0.445 15.36008 133 ASN A CA 1
ATOM 2853 C C A ASN A 1 133 ? 17.41715 -7.53348 12.75024 0.555 14.46786 133 ASN A C 1
ATOM 2854 C C B ASN A 1 133 ? 16.92483 -7.57136 11.95338 0.445 15.70748 133 ASN A C 1
ATOM 2855 O O A ASN A 1 133 ? 16.71237 -7.65040 11.73947 0.555 16.41283 133 ASN A O 1
ATOM 2856 O O B ASN A 1 133 ? 16.37098 -7.87592 10.88778 0.445 15.90488 133 ASN A O 1
ATOM 2877 N N A TRP A 1 134 ? 18.49808 -8.28953 12.96961 0.555 12.87821 134 TRP A N 1
ATOM 2878 N N B TRP A 1 134 ? 18.00364 -8.20596 12.41741 0.445 14.40471 134 TRP A N 1
ATOM 2879 C CA A TRP A 1 134 ? 19.06527 -9.15930 11.94974 0.555 12.05179 134 TRP A CA 1
ATOM 2880 C CA B TRP A 1 134 ? 18.77405 -9.16138 11.62977 0.445 13.97308 134 TRP A CA 1
ATOM 2881 C C A TRP A 1 134 ? 19.34600 -10.53482 12.50745 0.555 12.18603 134 TRP A C 1
ATOM 2882 C C B TRP A 1 134 ? 19.05547 -10.44393 12.41071 0.445 13.88885 134 TRP A C 1
ATOM 2883 O O A TRP A 1 134 ? 19.71865 -10.69201 13.67609 0.555 13.35193 134 TRP A O 1
ATOM 2884 O O B TRP A 1 134 ? 19.12124 -10.44898 13.64126 0.445 14.27573 134 TRP A O 1
ATOM 2925 N N . LYS A 1 135 ? 19.20867 -11.52601 11.64336 1.000 12.83610 135 LYS A N 1
ATOM 2926 C CA . LYS A 1 135 ? 19.59542 -12.86044 12.03230 1.000 11.77019 135 LYS A CA 1
ATOM 2927 C C . LYS A 1 135 ? 20.96809 -13.13529 11.46167 1.000 10.27263 135 LYS A C 1
ATOM 2928 O O . LYS A 1 135 ? 21.22468 -12.81058 10.30122 1.000 10.71479 135 LYS A O 1
ATOM 2948 N N . LEU A 1 136 ? 21.81240 -13.77904 12.25066 1.000 10.35421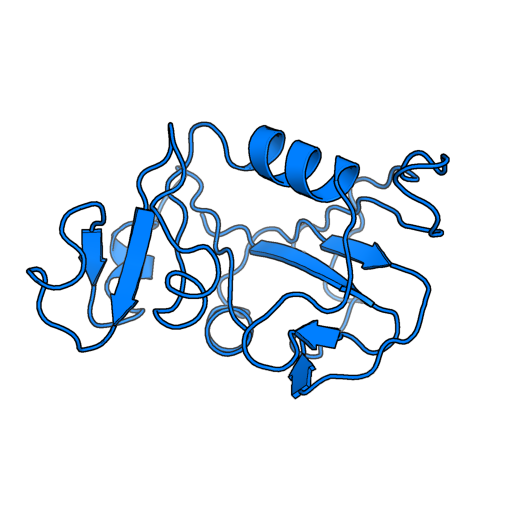 136 LEU A N 1
ATOM 2949 C CA . LEU A 1 136 ? 23.10347 -14.25876 11.78315 1.000 9.65677 136 LEU A CA 1
ATOM 2950 C C . LEU A 1 136 ? 22.85889 -15.60563 11.11430 1.000 9.49624 136 LEU A C 1
ATOM 2951 O O . LEU A 1 136 ? 22.59416 -16.61464 11.78338 1.000 10.94901 136 LEU A O 1
ATOM 2967 N N . VAL A 1 137 ? 22.90106 -15.62952 9.79116 1.000 9.99628 137 VAL A N 1
ATOM 2968 C CA . VAL A 1 137 ? 22.60033 -16.83041 9.03219 1.000 10.48846 137 VAL A CA 1
ATOM 2969 C C . VAL A 1 137 ? 23.80160 -17.73460 8.93157 1.000 9.89364 137 VAL A C 1
ATOM 2970 O O . VAL A 1 137 ? 23.67686 -18.96081 9.03464 1.000 10.87796 137 VAL A O 1
ATOM 2983 N N . SER A 1 138 ? 24.96411 -17.15598 8.67000 1.000 10.15684 138 SER A N 1
ATOM 2984 C CA . SER A 1 138 ? 26.17442 -17.92751 8.52921 1.000 11.55174 138 SER A CA 1
ATOM 2985 C C . SER A 1 138 ? 27.34434 -17.15351 9.09269 1.000 10.59372 138 SER A C 1
ATOM 2986 O O . SER A 1 138 ? 27.33655 -15.91944 9.13969 1.000 10.34632 138 SER A O 1
ATOM 2994 N N . SER A 1 139 ? 28.34531 -17.90221 9.51332 1.000 11.91231 139 SER A N 1
ATOM 2995 C CA . SER A 1 139 ? 29.56181 -17.32603 10.04998 1.000 13.35195 139 SER A CA 1
ATOM 2996 C C . SER A 1 139 ? 30.68656 -18.31473 9.82626 1.000 14.90477 139 SER A C 1
ATOM 2997 O O . SER A 1 139 ? 30.56230 -19.49162 10.17057 1.000 18.11302 139 SER A O 1
ATOM 3005 N N . GLU A 1 140 ? 31.79521 -17.84880 9.27811 1.000 14.70475 140 GLU A N 1
ATOM 3006 C CA . GLU A 1 140 ? 32.95439 -18.68914 9.05790 1.000 17.01818 140 GLU A CA 1
ATOM 3007 C C . GLU A 1 140 ? 34.20089 -17.88086 9.36786 1.000 15.38114 140 GLU A C 1
ATOM 3008 O O . GLU A 1 140 ? 34.37892 -16.77931 8.84552 1.000 15.17585 140 GLU A O 1
ATOM 3020 N N . GLN A 1 141 ? 35.07023 -18.41922 10.20906 1.000 15.09689 141 GLN A N 1
ATOM 3021 C CA . GLN A 1 141 ? 36.32764 -17.76162 10.50357 1.000 14.27048 141 GLN A CA 1
ATOM 3022 C C . GLN A 1 141 ? 37.17975 -17.74618 9.23840 1.000 12.55976 141 GLN A C 1
ATOM 3023 O O . GLN A 1 141 ? 37.29829 -18.75755 8.53924 1.000 13.94674 141 GLN A O 1
ATOM 3037 N N . GLY A 1 142 ? 37.79684 -16.60827 8.94747 1.000 11.39119 142 GLY A N 1
ATOM 3038 C CA . GLY A 1 142 ? 38.69595 -16.54755 7.81681 1.000 11.33329 142 GLY A CA 1
ATOM 3039 C C . GLY A 1 142 ? 40.04814 -17.16641 8.13641 1.000 12.20708 142 GLY A C 1
ATOM 3040 O O . GLY A 1 142 ? 40.55164 -17.04845 9.24078 1.000 13.21508 142 GLY A O 1
ATOM 3044 N N A THR A 1 143 ? 40.65279 -17.80035 7.12705 0.653 12.99138 143 THR A N 1
ATOM 3045 N N B THR A 1 143 ? 40.65400 -17.81200 7.14610 0.347 13.34931 143 THR A N 1
ATOM 3046 C CA A THR A 1 143 ? 41.98464 -18.37048 7.27162 0.653 14.25732 143 THR A CA 1
ATOM 3047 C CA B THR A 1 143 ? 41.92649 -18.47269 7.40004 0.347 14.80738 143 THR A CA 1
ATOM 3048 C C A THR A 1 143 ? 42.95170 -17.31891 7.77973 0.653 13.08877 143 THR A C 1
ATOM 3049 C C B THR A 1 143 ? 43.00206 -17.44367 7.71693 0.347 13.58619 143 THR A C 1
ATOM 3050 O O A THR A 1 143 ? 43.09205 -16.24717 7.18246 0.653 11.57805 143 THR A O 1
ATOM 3051 O O B THR A 1 143 ? 43.23488 -16.50825 6.94777 0.347 13.00980 143 THR A O 1
ATOM 3072 N N . LYS A 1 144 ? 43.65582 -17.62079 8.85811 1.000 14.03885 144 LYS A N 1
ATOM 3073 C CA . LYS A 1 144 ? 44.72621 -16.75562 9.33100 1.000 14.04415 144 LYS A CA 1
ATOM 3074 C C . LYS A 1 144 ? 46.03352 -17.39464 8.90643 1.000 13.90202 144 LYS A C 1
ATOM 3075 O O . LYS A 1 144 ? 46.37438 -18.48283 9.35984 1.000 16.80498 144 LYS A O 1
ATOM 3095 N N . ASP A 1 145 ? 46.74882 -16.72082 8.02382 1.000 12.82558 145 ASP A N 1
ATOM 3096 C CA . ASP A 1 145 ? 47.98660 -17.23567 7.47400 1.000 13.00980 145 ASP A CA 1
ATOM 3097 C C . ASP A 1 145 ? 48.91963 -16.06050 7.21449 1.000 11.60436 145 ASP A C 1
ATOM 3098 O O . ASP A 1 145 ? 48.63808 -14.91465 7.57407 1.000 11.07536 145 ASP A O 1
ATOM 3107 N N . GLU A 1 146 ? 50.06158 -16.34010 6.60030 1.000 11.71753 146 GLU A N 1
ATOM 3108 C CA . GLU A 1 146 ? 51.04336 -15.29152 6.40207 1.000 10.48582 146 GLU A CA 1
ATOM 3109 C C . GLU A 1 146 ? 50.46924 -14.14604 5.59158 1.000 10.15947 146 GLU A C 1
ATOM 3110 O O . GLU A 1 146 ? 50.75677 -12.97938 5.87527 1.000 10.60161 146 GLU A O 1
ATOM 3122 N N . LYS A 1 147 ? 49.67481 -14.43838 4.56761 1.000 10.43844 147 LYS A N 1
ATOM 3123 C CA . LYS A 1 147 ? 49.12775 -13.36980 3.72850 1.000 11.59384 147 LYS A CA 1
ATOM 3124 C C . LYS A 1 147 ? 47.89941 -12.70496 4.31625 1.000 9.93313 147 LYS A C 1
ATOM 3125 O O . LYS A 1 147 ? 47.53194 -11.62412 3.84046 1.000 10.34895 147 LYS A O 1
ATOM 3144 N N . ASN A 1 148 ? 47.27250 -13.32025 5.31012 1.000 9.60939 148 ASN A N 1
ATOM 3145 C CA . ASN A 1 148 ? 46.01855 -12.84569 5.88396 1.000 9.30675 148 ASN A CA 1
ATOM 3146 C C . ASN A 1 148 ? 46.16698 -12.91432 7.38443 1.000 10.71480 148 ASN A C 1
ATOM 3147 O O . ASN A 1 148 ? 45.67556 -13.84325 8.04086 1.000 12.18337 148 ASN A O 1
ATOM 3158 N N A PRO A 1 149 ? 46.86221 -11.93746 7.97241 0.430 9.95418 149 PRO A N 1
ATOM 3159 N N B PRO A 1 149 ? 46.88517 -11.93517 7.96861 0.570 11.70175 149 PRO A N 1
ATOM 3160 C CA A PRO A 1 149 ? 47.41098 -12.13064 9.32238 0.430 10.61477 149 PRO A CA 1
ATOM 3161 C CA B PRO A 1 149 ? 47.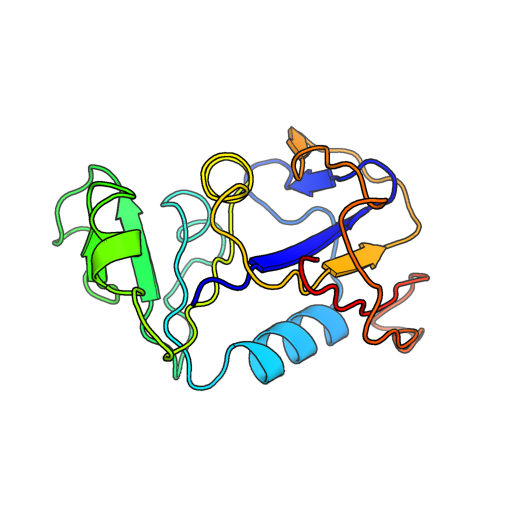39517 -12.07590 9.33913 0.570 13.42300 149 PRO A CA 1
ATOM 3162 C C A PRO A 1 149 ? 46.39484 -11.95580 10.44050 0.430 9.84101 149 PRO A C 1
ATOM 3163 C C B PRO A 1 149 ? 46.55905 -11.32121 10.35780 0.570 13.52037 149 PRO A C 1
ATOM 3164 O O A PRO A 1 149 ? 46.66058 -12.32228 11.58090 0.430 9.38041 149 PRO A O 1
ATOM 3165 O O B PRO A 1 149 ? 47.06753 -10.65952 11.27943 0.570 14.67314 149 PRO A O 1
ATOM 3186 N N . TYR A 1 150 ? 45.25501 -11.38029 10.15918 1.000 10.14105 150 TYR A N 1
ATOM 3187 C CA . TYR A 1 150 ? 44.30981 -10.86799 11.12244 1.000 9.19356 150 TYR A CA 1
ATOM 3188 C C . TYR A 1 150 ? 43.34333 -11.93738 11.58592 1.000 9.06723 150 TYR A C 1
ATOM 3189 O O . TYR A 1 150 ? 43.20460 -13.00202 10.98153 1.000 9.39357 150 TYR A O 1
ATOM 3208 N N A ASP A 1 151 ? 42.62684 -11.61825 12.66482 0.566 9.92522 151 ASP A N 1
ATOM 3209 N N B ASP A 1 151 ? 42.67480 -11.61113 12.70343 0.434 9.31988 151 ASP A N 1
ATOM 3210 C CA A ASP A 1 151 ? 41.46141 -12.38935 13.08074 0.566 10.57004 151 ASP A CA 1
ATOM 3211 C CA B ASP A 1 151 ? 41.49591 -12.32148 13.19902 0.434 9.16725 151 ASP A CA 1
ATOM 3212 C C A ASP A 1 151 ? 40.25229 -11.77861 12.38713 0.566 8.98300 151 ASP A C 1
ATOM 3213 C C B ASP A 1 151 ? 40.29343 -11.69439 12.50860 0.434 8.76982 151 ASP A C 1
ATOM 3214 O O A ASP A 1 151 ? 39.83307 -10.66258 12.72165 0.566 9.29883 151 ASP A O 1
ATOM 3215 O O B ASP A 1 151 ? 40.01638 -10.50450 12.70211 0.434 10.16209 151 ASP A O 1
ATOM 3232 N N A TYR A 1 152 ? 39.72558 -12.47788 11.38689 0.566 8.44084 152 TYR A N 1
ATOM 3233 N N B TYR A 1 152 ? 39.60980 -12.46759 11.66713 0.434 8.29345 152 TYR A N 1
ATOM 3234 C CA A TYR A 1 152 ? 38.60834 -11.96204 10.60148 0.566 8.26450 152 TYR A CA 1
ATOM 3235 C CA B TYR A 1 152 ? 38.48793 -11.92480 10.90215 0.434 7.96183 152 TYR A CA 1
ATOM 3236 C C A TYR A 1 152 ? 37.63900 -13.09756 10.33031 0.566 8.97773 152 TYR A C 1
ATOM 3237 C C B TYR A 1 152 ? 37.51201 -13.04255 10.56419 0.434 8.26450 152 TYR A C 1
ATOM 3238 O O A TYR A 1 152 ? 38.00874 -14.27228 10.33672 0.566 9.78836 152 TYR A O 1
ATOM 3239 O O B TYR A 1 152 ? 37.86380 -14.22199 10.58753 0.434 9.48832 152 TYR A O 1
ATOM 3274 N N A GLU A 1 153 ? 36.38524 -12.73001 10.09404 0.566 9.29357 153 GLU A N 1
ATOM 3275 N N B GLU A 1 153 ? 36.27386 -12.64921 10.25251 0.434 9.84100 153 GLU A N 1
ATOM 3276 C CA A GLU A 1 153 ? 35.33447 -13.70893 9.88635 0.566 9.60676 153 GLU A CA 1
ATOM 3277 C CA B GLU A 1 153 ? 35.17014 -13.57843 10.03753 0.434 10.14103 153 GLU A CA 1
ATOM 3278 C C A GLU A 1 153 ? 34.34618 -13.17910 8.86344 0.566 8.28293 153 GLU A C 1
ATOM 3279 C C B GLU A 1 153 ? 34.35063 -13.13527 8.83188 0.434 8.47769 153 GLU A C 1
ATOM 3280 O O A GLU A 1 153 ? 34.07954 -11.97639 8.77791 0.566 8.28291 153 GLU A O 1
ATOM 3281 O O B GLU A 1 153 ? 34.19138 -11.93897 8.58009 0.434 9.32777 153 GLU A O 1
ATOM 3304 N N . PHE A 1 154 ? 33.80140 -14.11638 8.10259 1.000 8.52769 154 PHE A N 1
ATOM 3305 C CA . PHE A 1 154 ? 32.83499 -13.87612 7.04084 1.000 8.60401 154 PHE A CA 1
ATOM 3306 C C . PHE A 1 154 ? 31.45668 -14.15694 7.60452 1.000 8.89089 154 PHE A C 1
ATOM 3307 O O . PHE A 1 154 ? 31.11139 -15.32162 7.87368 1.000 10.65951 154 PHE A O 1
ATOM 3325 N N . LEU A 1 155 ? 30.65387 -13.11807 7.76782 1.000 8.32766 155 LEU A N 1
ATOM 3326 C CA . LEU A 1 155 ? 29.32848 -13.19223 8.35400 1.000 8.63822 155 LEU A CA 1
ATOM 3327 C C . LEU A 1 155 ? 28.29143 -12.86405 7.29673 1.000 8.11975 155 LEU A C 1
ATOM 3328 O O . LEU A 1 155 ? 28.51960 -12.02664 6.41735 1.000 8.55926 155 LEU A O 1
ATOM 3344 N N A MET A 1 156 ? 27.13695 -13.51261 7.36870 0.553 8.03026 156 MET A N 1
ATOM 3345 N N B MET A 1 156 ? 27.11581 -13.48263 7.41860 0.447 9.06722 156 MET A N 1
ATOM 3346 C CA A MET A 1 156 ? 26.03712 -13.12766 6.50506 0.553 7.96184 156 MET A CA 1
ATOM 3347 C CA B MET A 1 156 ? 25.98553 -13.12268 6.58043 0.447 10.34370 156 MET A CA 1
ATOM 3348 C C A MET A 1 156 ? 24.79096 -13.01436 7.36430 0.553 8.10922 156 MET A C 1
ATOM 3349 C C B MET A 1 156 ? 24.75472 -12.93757 7.45311 0.447 8.94880 156 MET A C 1
ATOM 3350 O O A MET A 1 156 ? 24.42275 -13.96595 8.06995 0.553 8.61453 156 MET A O 1
ATOM 3351 O O B MET A 1 156 ? 24.43473 -13.80682 8.27705 0.447 9.44358 156 MET A O 1
ATOM 3378 N N A TYR A 1 157 ? 24.18631 -11.83533 7.33231 0.553 8.73297 157 TYR A N 1
ATOM 3379 N N B TYR A 1 157 ? 24.06310 -11.81412 7.24281 0.447 9.03564 157 TYR A N 1
ATOM 3380 C CA A TYR A 1 157 ? 22.95445 -11.53575 8.03156 0.553 9.51202 157 TYR A CA 1
ATOM 3381 C CA B TYR A 1 157 ? 22.89833 -11.42330 8.01924 0.447 9.81469 157 TYR A CA 1
ATOM 3382 C C A TYR A 1 157 ? 21.84274 -11.39251 7.00580 0.553 10.16736 157 TYR A C 1
ATOM 3383 C C B TYR A 1 157 ? 21.68816 -11.25741 7.10622 0.447 10.33578 157 TYR A C 1
ATOM 3384 O O A TYR A 1 157 ? 22.05516 -10.90049 5.89410 0.553 10.93849 157 TYR A O 1
ATOM 3385 O O B TYR A 1 157 ? 21.79436 -10.69062 6.01460 0.447 9.73573 157 TYR A O 1
ATOM 3420 N N A GLU A 1 158 ? 20.64233 -11.77607 7.40658 0.553 11.37276 158 GLU A N 1
ATOM 3421 N N B GLU A 1 158 ? 20.53415 -11.73076 7.57917 0.447 10.39107 158 GLU A N 1
ATOM 3422 C CA A GLU A 1 158 ? 19.44295 -11.50851 6.63789 0.553 12.38604 158 GLU A CA 1
ATOM 3423 C CA B GLU A 1 158 ? 19.23890 -11.53391 6.94926 0.447 11.12274 158 GLU A CA 1
ATOM 3424 C C A GLU A 1 158 ? 18.47840 -10.72770 7.50586 0.553 12.99664 158 GLU A C 1
ATOM 3425 C C B GLU A 1 158 ? 18.29742 -10.88027 7.95677 0.447 11.45435 158 GLU A C 1
ATOM 3426 O O A GLU A 1 158 ? 18.37477 -10.97121 8.71114 0.553 12.49132 158 GLU A O 1
ATOM 3427 O O B GLU A 1 158 ? 18.52467 -10.94750 9.16520 0.447 10.51740 158 GLU A O 1
ATOM 3450 N N A LYS A 1 159 ? 17.79644 -9.77883 6.88333 0.553 14.47577 159 LYS A N 1
ATOM 3451 N N B LYS A 1 159 ? 17.21297 -10.28284 7.47204 0.447 14.39682 159 LYS A N 1
ATOM 3452 C CA A LYS A 1 159 ? 16.89963 -8.90594 7.61848 0.553 16.25229 159 LYS A CA 1
ATOM 3453 C CA B LYS A 1 159 ? 16.28690 -9.63244 8.39306 0.447 17.59193 159 LYS A CA 1
ATOM 3454 C C A LYS A 1 159 ? 15.67377 -9.68136 8.08505 0.553 17.72352 159 LYS A C 1
ATOM 3455 C C B LYS A 1 159 ? 15.50075 -10.66747 9.19674 0.447 17.10767 159 LYS A C 1
ATOM 3456 O O A LYS A 1 159 ? 15.08892 -10.45840 7.32951 0.553 18.85260 159 LYS A O 1
ATOM 3457 O O B LYS A 1 159 ? 15.16047 -11.74201 8.69683 0.447 17.34979 159 LYS A O 1
ATOM 3494 N N A LYS A 1 160 ? 15.27800 -9.45055 9.33481 0.553 18.11568 160 LYS A N 1
ATOM 3495 N N B LYS A 1 160 ? 15.25065 -10.34854 10.46606 0.447 18.21042 160 LYS A N 1
ATOM 3496 C CA A LYS A 1 160 ? 14.03339 -10.01781 9.86311 0.553 19.70271 160 LYS A CA 1
ATOM 3497 C CA B LYS A 1 160 ? 14.44063 -11.20121 11.33518 0.447 18.31833 160 LYS A CA 1
ATOM 3498 C C A LYS A 1 160 ? 12.80194 -9.43927 9.14069 0.553 21.29766 160 LYS A C 1
ATOM 3499 C C B LYS A 1 160 ? 12.99511 -11.27118 10.84462 0.447 19.87116 160 LYS A C 1
ATOM 3500 O O A LYS A 1 160 ? 11.79184 -10.12252 8.93107 0.553 24.59538 160 LYS A O 1
ATOM 3501 O O B LYS A 1 160 ? 12.51737 -10.29910 10.26819 0.447 20.58702 160 LYS A O 1
#

Secondary structure (DSSP, 8-state):
-EEEEEEE-TT-EEEBTTB-SS--HHHHHHHHHHHTTS-EEEEHHHHHHH-SPPTTS-EEEE-SS-GGGGTTSEEES-HHHHHHHH-SSSPEEE---HHHHHHHGGG-SEEEEEEESS----SEEPPP--GGGEEEEEEEEPP-BTTB-S-EEEEEEEE-

Organism: Bacillus subtilis (strain 168) (NCBI:txid224308)

Radius of gyration: 15.16 Å; Cα contacts (8 Å, |Δi|>4): 439; chains: 1; bounding box: 38×32×38 Å

Foldseek 3Di:
DEEEEAEAEPQQDADAPLEGQDFAVVSVVVVCVVAAQAEEEEEPSVCVRVPADDPRYAYEYADPDDCVVPVSHHYDPDVVVVCVVQPDDGYYYYYDDQVCLVVCVVVHFKYFYKYWHDDGDHDGGHDDDDCLQKDWPDKDWDDDDPRHPTGIMTTMIGGD